Protein AF-A0A5S9M7N2-F1 (afdb_monomer_lite)

InterPro domains:
  IPR008585 Poly-gamma-glutamate hydrolase [PF05908] (47-176)
  IPR038128 Poly-gamma-glutamate hydrolase, zinc-binding motif superfamily [G3DSA:3.40.630.100] (41-184)

pLDDT: mean 74.14, std 24.42, range [27.23, 98.62]

Organism: Bacillus safensis (NCBI:txid561879)

Foldseek 3Di:
DDPVQLVLLVVLVVVLVVVVVVVVVVVVVDDDDDDDDDDDDDDAALDQEVVRVVVPDDPFKDKDKAADPPALEEEEEAQAAPLAPPQVSNQVSCRVPHIYIYIYGDDPDDSVNSDHPPVRYPDPVVVVVVVVHQKYWYWGHDDDPDQEAEEDEDPVPPPSVVVVVSCVVVPGHYDHDDDDDHYRYMYGDPDD

Secondary structure (DSSP, 8-state):
--THHHHHHHHHHHHHHHHHHHHHHHHTTS------------SS-SSSSHHHHHHH-SSSEEEEEE--TT--EEEEEEEEETTSTTHHHHHHTTTTTSEEEEEEE--SS-GGGG---TTT---HHHHHHHHH-SEEEE------SS--EEE--S-IIIIIHHHHHHHHHTT--EEE-SSSSS-BEEEE----

Sequence (192 aa):
MDSSFLFCVLFLMVKCSHSVQKKKRKKAASSRGRKVSKRAKKQGDQYENFKQLMRYERDGYEIEFHEKGGSDLLVFSPHGGDIEPGTSEIVEAFQESYSTYLFEGTKQDNNRDLHITSTNFDEPILVQMIKTYPFSISIHGYKSDKRHTLVGGTNEKNAKRAVVRELKDRGFSRRNGTKRRTAFWYRSQKYK

Structure (mmCIF, N/CA/C/O backbone):
data_AF-A0A5S9M7N2-F1
#
_entry.id   AF-A0A5S9M7N2-F1
#
loop_
_atom_site.group_PDB
_atom_site.id
_atom_site.type_symbol
_atom_site.label_atom_id
_atom_site.label_alt_id
_atom_site.label_comp_id
_atom_site.label_asym_id
_atom_site.label_entity_id
_atom_site.label_seq_id
_atom_site.pdbx_PDB_ins_code
_atom_site.Cartn_x
_atom_site.Cartn_y
_atom_site.Cartn_z
_atom_site.occupancy
_atom_site.B_iso_or_equiv
_atom_site.auth_seq_id
_atom_site.auth_comp_id
_atom_site.auth_asym_id
_atom_site.auth_atom_id
_atom_site.pdbx_PDB_model_num
ATOM 1 N N . MET A 1 1 ? 21.823 -2.543 -11.826 1.00 40.31 1 MET A N 1
ATOM 2 C CA . MET A 1 1 ? 20.412 -2.849 -11.487 1.00 40.31 1 MET A CA 1
ATOM 3 C C . MET A 1 1 ? 20.242 -4.301 -11.841 1.00 40.31 1 MET A C 1
ATOM 5 O O . MET A 1 1 ? 20.138 -4.627 -13.018 1.00 40.31 1 MET A O 1
ATOM 9 N N . ASP A 1 2 ? 20.403 -5.148 -10.836 1.00 34.25 2 ASP A N 1
ATOM 10 C CA . ASP A 1 2 ? 20.912 -6.495 -11.050 1.00 34.25 2 ASP A CA 1
ATOM 11 C C . ASP A 1 2 ? 19.789 -7.461 -11.415 1.00 34.25 2 ASP A C 1
ATOM 13 O O . ASP A 1 2 ? 18.701 -7.434 -10.837 1.00 34.25 2 ASP A O 1
ATOM 17 N N . SER A 1 3 ? 20.072 -8.318 -12.396 1.00 35.81 3 SER A N 1
ATOM 18 C CA . SER A 1 3 ? 19.168 -9.301 -13.009 1.00 35.81 3 SER A CA 1
ATOM 19 C C . SER A 1 3 ? 18.504 -10.261 -12.006 1.00 35.81 3 SER A C 1
ATOM 21 O O . SER A 1 3 ? 17.503 -10.899 -12.327 1.00 35.81 3 SER A O 1
ATOM 23 N N . SER A 1 4 ? 19.016 -10.316 -10.775 1.00 36.34 4 SER A N 1
ATOM 24 C CA . SER A 1 4 ? 18.481 -11.063 -9.632 1.00 36.34 4 SER A CA 1
ATOM 25 C C . SER A 1 4 ? 17.161 -10.489 -9.094 1.00 36.34 4 SER A C 1
ATOM 27 O O . SER A 1 4 ? 16.299 -11.247 -8.654 1.00 36.34 4 SER A O 1
ATOM 29 N N . PHE A 1 5 ? 16.942 -9.171 -9.201 1.00 39.91 5 PHE A N 1
ATOM 30 C CA . PHE A 1 5 ? 15.708 -8.511 -8.745 1.00 39.91 5 PHE A CA 1
ATOM 31 C C . PHE A 1 5 ? 14.471 -8.933 -9.562 1.00 39.91 5 PHE A C 1
ATOM 33 O O . PHE A 1 5 ? 13.341 -8.996 -9.081 1.00 39.91 5 PHE A O 1
ATOM 40 N N . LEU A 1 6 ? 14.717 -9.278 -10.821 1.00 37.94 6 LEU A N 1
ATOM 41 C CA . LEU A 1 6 ? 13.735 -9.639 -11.836 1.00 37.94 6 LEU A CA 1
ATOM 42 C C . LEU A 1 6 ? 13.249 -11.088 -11.727 1.00 37.94 6 LEU A C 1
ATOM 44 O O . LEU A 1 6 ? 12.111 -11.401 -12.085 1.00 37.94 6 LEU A O 1
ATOM 48 N N . PHE A 1 7 ? 14.117 -11.970 -11.233 1.00 36.12 7 PHE A N 1
ATOM 49 C CA . PHE A 1 7 ? 13.828 -13.393 -11.093 1.00 36.12 7 PHE A CA 1
ATOM 50 C C . PHE A 1 7 ? 12.877 -13.672 -9.919 1.00 36.12 7 PHE A C 1
ATOM 52 O O . PHE A 1 7 ? 11.992 -14.521 -10.041 1.00 36.12 7 PHE A O 1
ATOM 59 N N . CYS A 1 8 ? 12.982 -12.898 -8.830 1.00 35.72 8 CYS A N 1
ATOM 60 C CA . CYS A 1 8 ? 12.097 -13.024 -7.668 1.00 35.72 8 CYS A CA 1
ATOM 61 C C . CYS A 1 8 ? 10.636 -12.693 -8.011 1.00 35.72 8 CYS A C 1
ATOM 63 O O . CYS A 1 8 ? 9.747 -13.514 -7.790 1.00 35.72 8 CYS A O 1
ATOM 65 N N . VAL A 1 9 ? 10.377 -11.551 -8.661 1.00 41.06 9 VAL A N 1
ATOM 66 C CA . VAL A 1 9 ? 9.006 -11.115 -9.006 1.00 41.06 9 VAL A CA 1
ATOM 67 C C . VAL A 1 9 ? 8.289 -12.123 -9.921 1.00 41.06 9 VAL A C 1
ATOM 69 O O . VAL A 1 9 ? 7.082 -12.339 -9.790 1.00 41.06 9 VAL A O 1
ATOM 72 N N . LEU A 1 10 ? 9.019 -12.785 -10.825 1.00 36.69 10 LEU A N 1
ATOM 73 C CA . LEU A 1 10 ? 8.454 -13.747 -11.776 1.00 36.69 10 LEU A CA 1
ATOM 74 C C . LEU A 1 10 ? 8.096 -15.100 -11.141 1.00 36.69 10 LEU A C 1
ATOM 76 O O . LEU A 1 10 ? 7.046 -15.665 -11.455 1.00 36.69 10 LEU A O 1
ATOM 80 N N . PHE A 1 11 ? 8.930 -15.619 -10.238 1.00 36.03 11 PHE A N 1
ATOM 81 C CA . PHE A 1 11 ? 8.675 -16.911 -9.588 1.00 36.03 11 PHE A CA 1
ATOM 82 C C . PHE A 1 11 ? 7.503 -16.846 -8.589 1.00 36.03 11 PHE A C 1
ATOM 84 O O . PHE A 1 11 ? 6.788 -17.834 -8.387 1.00 36.03 11 PHE A O 1
ATOM 91 N N . LEU A 1 12 ? 7.262 -15.672 -8.000 1.00 38.09 12 LEU A N 1
ATOM 92 C CA . LEU A 1 12 ? 6.235 -15.451 -6.977 1.00 38.09 12 LEU A CA 1
ATOM 93 C C . LEU A 1 12 ? 4.805 -15.353 -7.543 1.00 38.09 12 LEU A C 1
ATOM 95 O O . LEU A 1 12 ? 3.875 -15.887 -6.932 1.00 38.09 12 LEU A O 1
ATOM 99 N N . MET A 1 13 ? 4.613 -14.835 -8.764 1.00 40.19 13 MET A N 1
ATOM 100 C CA . MET A 1 13 ? 3.292 -14.833 -9.427 1.00 40.19 13 MET A CA 1
ATOM 101 C C . MET A 1 13 ? 2.765 -16.252 -9.721 1.00 40.19 13 MET A C 1
ATOM 103 O O . MET A 1 13 ? 1.559 -16.505 -9.652 1.00 40.19 13 MET A O 1
ATOM 107 N N . VAL A 1 14 ? 3.659 -17.206 -10.010 1.00 38.84 14 VAL A N 1
ATOM 108 C CA . VAL A 1 14 ? 3.299 -18.606 -10.314 1.00 38.84 14 VAL A CA 1
ATOM 109 C C . VAL A 1 14 ? 2.938 -19.389 -9.042 1.00 38.84 14 VAL A C 1
ATOM 111 O O . VAL A 1 14 ? 2.002 -20.199 -9.049 1.00 38.84 14 VAL A O 1
ATOM 114 N N . LYS A 1 15 ? 3.621 -19.116 -7.921 1.00 35.88 15 LYS A N 1
ATOM 115 C CA . LYS A 1 15 ? 3.325 -19.731 -6.612 1.00 35.88 15 LYS A CA 1
ATOM 116 C C . LYS A 1 15 ? 2.046 -19.174 -5.973 1.00 35.88 15 LYS A C 1
ATOM 118 O O . LYS A 1 15 ? 1.280 -19.952 -5.398 1.00 35.88 15 LYS A O 1
ATOM 123 N N . CYS A 1 16 ? 1.746 -17.885 -6.162 1.00 35.09 16 CYS A N 1
ATOM 124 C CA . CYS A 1 16 ? 0.507 -17.258 -5.683 1.00 35.09 16 CYS A CA 1
ATOM 125 C C . CYS A 1 16 ? -0.752 -17.958 -6.247 1.00 35.09 16 CYS A C 1
ATOM 127 O O . CYS A 1 16 ? -1.689 -18.268 -5.509 1.00 35.09 16 CYS A O 1
ATOM 129 N N . SER A 1 17 ? -0.721 -18.380 -7.519 1.00 37.03 17 SER A N 1
ATOM 130 C CA . SER A 1 17 ? -1.816 -19.138 -8.154 1.00 37.03 17 SER A CA 1
ATOM 131 C C . SER A 1 17 ? -2.119 -20.490 -7.471 1.00 37.03 17 SER A C 1
ATOM 133 O O . SER A 1 17 ? -3.278 -20.900 -7.378 1.00 37.03 17 SER A O 1
ATOM 135 N N . HIS A 1 18 ? -1.104 -21.170 -6.922 1.00 39.03 18 HIS A N 1
ATOM 136 C CA . HIS A 1 18 ? -1.257 -22.476 -6.263 1.00 39.03 18 HIS A CA 1
ATOM 137 C C . HIS A 1 18 ? -1.687 -22.362 -4.788 1.00 39.03 18 HIS A C 1
ATOM 139 O O . HIS A 1 18 ? -2.482 -23.177 -4.308 1.00 39.03 18 HIS A O 1
ATOM 145 N N . SER A 1 19 ? -1.214 -21.334 -4.073 1.00 39.50 19 SER A N 1
ATOM 146 C CA . SER A 1 19 ? -1.609 -21.049 -2.680 1.00 39.50 19 SER A CA 1
ATOM 147 C C . SER A 1 19 ? -3.097 -20.682 -2.574 1.00 39.50 19 SER A C 1
ATOM 149 O O . SER A 1 19 ? -3.836 -21.239 -1.752 1.00 39.50 19 SER A O 1
ATOM 151 N N . VAL A 1 20 ? -3.580 -19.847 -3.503 1.00 48.22 20 VAL A N 1
ATOM 152 C CA . VAL A 1 20 ? -4.986 -19.415 -3.585 1.00 48.22 20 VAL A CA 1
ATOM 153 C C . VAL A 1 20 ? -5.942 -20.600 -3.802 1.00 48.22 20 VAL A C 1
ATOM 155 O O . VAL A 1 20 ? -7.045 -20.623 -3.245 1.00 48.22 20 VAL A O 1
ATOM 158 N N . GLN A 1 21 ? -5.529 -21.637 -4.543 1.00 42.34 21 GLN A N 1
ATOM 159 C CA . GLN A 1 21 ? -6.349 -22.842 -4.729 1.00 42.34 21 GLN A CA 1
ATOM 160 C C . GLN A 1 21 ? -6.396 -23.750 -3.489 1.00 42.34 21 GLN A C 1
ATOM 162 O O . GLN A 1 21 ? -7.450 -24.325 -3.194 1.00 42.34 21 GLN A O 1
ATOM 167 N N . LYS A 1 22 ? -5.308 -23.848 -2.711 1.00 39.03 22 LYS A N 1
ATOM 168 C CA . LYS A 1 22 ? -5.290 -24.625 -1.456 1.00 39.03 22 LYS A CA 1
ATOM 169 C C . LYS A 1 22 ? -6.136 -23.973 -0.352 1.00 39.03 22 LYS A C 1
ATOM 171 O O . LYS A 1 22 ? -6.858 -24.693 0.340 1.00 39.03 22 LYS A O 1
ATOM 176 N N . LYS A 1 23 ? -6.135 -22.635 -0.229 1.00 44.03 23 LYS A N 1
ATOM 177 C CA . LYS A 1 23 ? -6.994 -21.903 0.734 1.00 44.03 23 LYS A CA 1
ATOM 178 C C . LYS A 1 23 ? -8.495 -22.054 0.407 1.00 44.03 23 LYS A C 1
ATOM 180 O O . LYS A 1 23 ? -9.297 -22.274 1.317 1.00 44.03 23 LYS A O 1
ATOM 185 N N . LYS A 1 24 ? -8.885 -22.070 -0.880 1.00 44.66 24 LYS A N 1
ATOM 186 C CA . LYS A 1 24 ? -10.282 -22.327 -1.311 1.00 44.66 24 LYS A CA 1
ATOM 187 C C . LYS A 1 24 ? -10.816 -23.701 -0.885 1.00 44.66 24 LYS A C 1
ATOM 189 O O . LYS A 1 24 ? -11.978 -23.800 -0.499 1.00 44.66 24 LYS A O 1
ATOM 194 N N . ARG A 1 25 ? -9.982 -24.748 -0.915 1.00 40.53 25 ARG A N 1
ATOM 195 C CA . ARG A 1 25 ? -10.383 -26.116 -0.530 1.00 40.53 25 ARG A CA 1
ATOM 196 C C . ARG A 1 25 ? -10.638 -26.274 0.973 1.00 40.53 25 ARG A C 1
ATOM 198 O O . ARG A 1 25 ? -11.528 -27.028 1.344 1.00 40.53 25 ARG A O 1
ATOM 205 N N . LYS A 1 26 ? -9.929 -25.528 1.828 1.00 40.09 26 LYS A N 1
ATOM 206 C CA . LYS A 1 26 ? -10.152 -25.552 3.287 1.00 40.09 26 LYS A CA 1
ATOM 207 C C . LYS A 1 26 ? -11.409 -24.780 3.716 1.00 40.09 26 LYS A C 1
ATOM 209 O O . LYS A 1 26 ? -12.099 -25.214 4.631 1.00 40.09 26 LYS A O 1
ATOM 214 N N . LYS A 1 27 ? -11.762 -23.689 3.020 1.00 43.66 27 LYS A N 1
ATOM 215 C CA . LYS A 1 27 ? -12.963 -22.879 3.322 1.00 43.66 27 LYS A CA 1
ATOM 216 C C . LYS A 1 27 ? -14.279 -23.592 2.955 1.00 43.66 27 LYS A C 1
ATOM 218 O O . LYS A 1 27 ? -15.297 -23.346 3.589 1.00 43.66 27 LYS A O 1
ATOM 223 N N . ALA A 1 28 ? -14.250 -24.514 1.986 1.00 41.91 28 ALA A N 1
ATOM 224 C CA . ALA A 1 28 ? -15.418 -25.305 1.575 1.00 41.91 28 ALA A CA 1
ATOM 225 C C . ALA A 1 28 ? -15.837 -26.394 2.588 1.00 41.91 28 ALA A C 1
ATOM 227 O O . ALA A 1 28 ? -16.955 -26.893 2.509 1.00 41.91 28 ALA A O 1
ATOM 228 N N . ALA A 1 29 ? -14.974 -26.750 3.546 1.00 43.44 29 ALA A N 1
ATOM 229 C CA . ALA A 1 29 ? -15.244 -27.809 4.521 1.00 43.44 29 ALA A CA 1
ATOM 230 C C . ALA A 1 29 ? -15.907 -27.319 5.829 1.00 43.44 29 ALA A C 1
ATOM 232 O O . ALA A 1 29 ? -16.244 -28.144 6.670 1.00 43.44 29 ALA A O 1
ATOM 233 N N . SER A 1 30 ? -16.104 -26.004 6.022 1.00 46.75 30 SER A N 1
ATOM 234 C CA . SER A 1 30 ? -16.453 -25.429 7.338 1.00 46.75 30 SER A CA 1
ATOM 235 C C . SER A 1 30 ? -17.621 -24.428 7.320 1.00 46.75 30 SER A C 1
ATOM 237 O O . SER A 1 30 ? -17.588 -23.397 7.987 1.00 46.75 30 SER A O 1
ATOM 239 N N . SER A 1 31 ? -18.690 -24.679 6.560 1.00 42.66 31 SER A N 1
ATOM 240 C CA . SER A 1 31 ? -19.870 -23.801 6.639 1.00 42.66 31 SER A CA 1
ATOM 241 C C . SER A 1 31 ? -21.196 -24.556 6.641 1.00 42.66 31 SER A C 1
ATOM 243 O O . SER A 1 31 ? -21.774 -24.826 5.588 1.00 42.66 31 SER A O 1
ATOM 245 N N . ARG A 1 32 ? -21.729 -24.809 7.844 1.00 45.12 32 ARG A N 1
ATOM 246 C CA . ARG A 1 32 ? -23.176 -24.889 8.089 1.00 45.12 32 ARG A CA 1
ATOM 247 C C . ARG A 1 32 ? -23.634 -23.603 8.784 1.00 45.12 32 ARG A C 1
ATOM 249 O O . ARG A 1 32 ? -23.269 -23.348 9.920 1.00 45.12 32 ARG A O 1
ATOM 256 N N . GLY A 1 33 ? -24.444 -22.833 8.057 1.00 39.16 33 GLY A N 1
ATOM 257 C CA . GLY A 1 33 ? -25.570 -22.032 8.550 1.00 39.16 3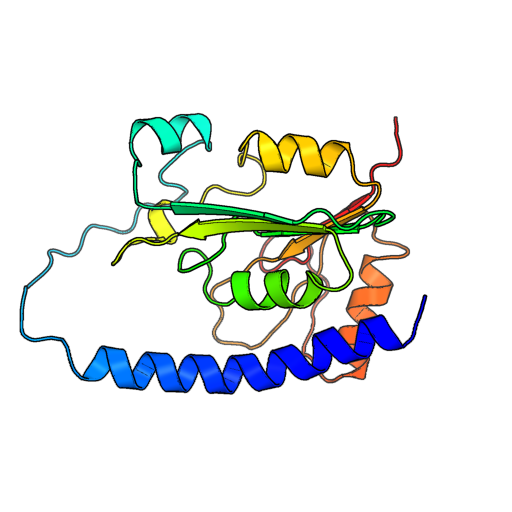3 GLY A CA 1
ATOM 258 C C . GLY A 1 33 ? -25.336 -20.878 9.534 1.00 39.16 33 GLY A C 1
ATOM 259 O O . GLY A 1 33 ? -25.400 -21.071 10.741 1.00 39.16 33 GLY A O 1
ATOM 260 N N . ARG A 1 34 ? -25.351 -19.641 9.019 1.00 35.84 34 ARG A N 1
ATOM 261 C CA . ARG A 1 34 ? -26.120 -18.533 9.625 1.00 35.84 34 ARG A CA 1
ATOM 262 C C . ARG A 1 34 ? -26.496 -17.517 8.541 1.00 35.84 34 ARG A C 1
ATOM 264 O O . ARG A 1 34 ? -25.643 -17.085 7.772 1.00 35.84 34 ARG A O 1
ATOM 271 N N . LYS A 1 35 ? -27.786 -17.181 8.431 1.00 43.00 35 LYS A N 1
ATOM 272 C CA . LYS A 1 35 ? -28.287 -16.153 7.503 1.00 43.00 35 LYS A CA 1
ATOM 273 C C . LYS A 1 35 ? -27.798 -14.784 7.988 1.00 43.00 35 LYS A C 1
ATOM 275 O O . LYS A 1 35 ? -28.268 -14.309 9.015 1.00 43.00 35 LYS A O 1
ATOM 280 N N . VAL A 1 36 ? -26.872 -14.171 7.254 1.00 43.53 36 VAL A N 1
ATOM 281 C CA . VAL A 1 36 ? -26.419 -12.792 7.493 1.00 43.53 36 VAL A CA 1
ATOM 282 C C . VAL A 1 36 ? -27.266 -11.845 6.643 1.00 43.53 36 VAL A C 1
ATOM 284 O O . VAL A 1 36 ? -27.429 -12.047 5.436 1.00 43.53 36 VAL A O 1
ATOM 287 N N . SER A 1 37 ? -27.847 -10.836 7.288 1.00 40.91 37 SER A N 1
ATOM 288 C CA . SER A 1 37 ? -28.608 -9.767 6.647 1.00 40.91 37 SER A CA 1
ATOM 289 C C . SER A 1 37 ? -27.698 -8.956 5.717 1.00 40.91 37 SER A C 1
ATOM 291 O O . SER A 1 37 ? -26.610 -8.519 6.089 1.00 40.91 37 SER A O 1
ATOM 293 N N . LYS A 1 38 ? -28.128 -8.769 4.464 1.00 40.47 38 LYS A N 1
ATOM 294 C CA . LYS 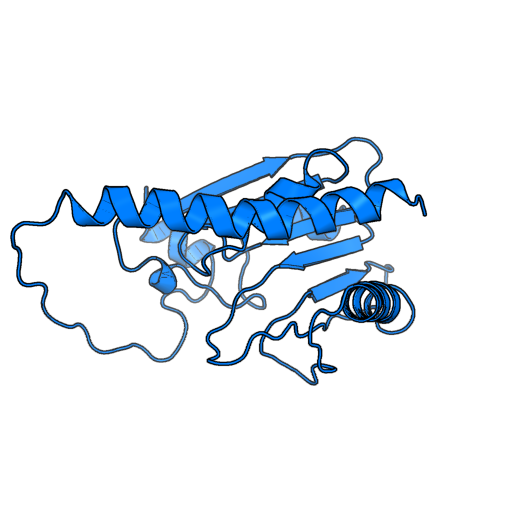A 1 38 ? -27.386 -7.993 3.462 1.00 40.47 38 LYS A CA 1
ATOM 295 C C . LYS A 1 38 ? -27.426 -6.507 3.831 1.00 40.47 38 LYS A C 1
ATOM 297 O O . LYS A 1 38 ? -28.433 -5.844 3.597 1.00 40.47 38 LYS A O 1
ATOM 302 N N . ARG A 1 39 ? -26.332 -5.980 4.385 1.00 49.09 39 ARG A N 1
ATOM 303 C CA . ARG A 1 39 ? -26.134 -4.535 4.582 1.00 49.09 39 ARG A CA 1
ATOM 304 C C . ARG A 1 39 ? -25.920 -3.865 3.216 1.00 49.09 39 ARG A C 1
ATOM 306 O O . ARG A 1 39 ? -25.194 -4.390 2.371 1.00 49.09 39 ARG A O 1
ATOM 313 N N . ALA A 1 40 ? -26.595 -2.742 2.975 1.00 51.00 40 ALA A N 1
ATOM 314 C CA . ALA A 1 40 ? -26.483 -1.993 1.726 1.00 51.00 40 ALA A CA 1
ATOM 315 C C . ALA A 1 40 ? -25.046 -1.482 1.516 1.00 51.00 40 ALA A C 1
ATOM 317 O O . ALA A 1 40 ? -24.374 -1.056 2.453 1.00 51.00 40 ALA A O 1
ATOM 318 N N . LYS A 1 41 ? -24.571 -1.547 0.270 1.00 46.09 41 LYS A N 1
ATOM 319 C CA . LYS A 1 41 ? -23.195 -1.231 -0.122 1.00 46.09 41 LYS A CA 1
ATOM 320 C C . LYS A 1 41 ? -22.946 0.282 0.004 1.00 46.09 41 LYS A C 1
ATOM 322 O O . LYS A 1 41 ? -23.447 1.042 -0.821 1.00 46.09 41 LYS A O 1
ATOM 327 N N . LYS A 1 42 ? -22.193 0.717 1.020 1.00 51.56 42 LYS A N 1
ATOM 328 C CA . LYS A 1 42 ? -21.801 2.127 1.198 1.00 51.56 42 LYS A CA 1
ATOM 329 C C . LYS A 1 42 ? -20.896 2.559 0.035 1.00 51.56 42 LYS A C 1
ATOM 331 O O . LYS A 1 42 ? -20.043 1.794 -0.418 1.00 51.56 42 LYS A O 1
ATOM 336 N N . GLN A 1 43 ? -21.129 3.755 -0.498 1.00 62.88 43 GLN A N 1
ATOM 337 C CA . GLN A 1 43 ? -20.352 4.318 -1.599 1.00 62.88 43 GLN A CA 1
ATOM 338 C C . GLN A 1 43 ? -19.231 5.177 -1.001 1.00 62.88 43 GLN A C 1
ATOM 340 O O . GLN A 1 43 ? -19.504 6.239 -0.454 1.00 62.88 43 GLN A O 1
ATOM 345 N N . GLY A 1 44 ? -17.991 4.688 -1.066 1.00 81.62 44 GLY A N 1
ATOM 346 C CA . GLY A 1 44 ? -16.822 5.324 -0.445 1.00 81.62 44 GLY A CA 1
ATOM 347 C C . GLY A 1 44 ? -16.293 4.556 0.768 1.00 81.62 44 GLY A C 1
ATOM 348 O O . GLY A 1 44 ? -16.861 3.535 1.156 1.00 81.62 44 GLY A O 1
ATOM 349 N N . ASP A 1 45 ? -15.190 5.050 1.324 1.00 94.81 45 ASP A N 1
ATOM 350 C CA . ASP A 1 45 ? -14.509 4.438 2.466 1.00 94.81 45 ASP A CA 1
ATOM 351 C C . ASP A 1 45 ? -15.368 4.531 3.736 1.00 94.81 45 ASP A C 1
ATOM 353 O O . ASP A 1 45 ? -16.151 5.471 3.926 1.00 94.81 45 ASP A O 1
ATOM 357 N N . GLN A 1 46 ? -15.264 3.532 4.615 1.00 96.44 46 GLN A N 1
ATOM 358 C CA . GLN A 1 46 ? -15.983 3.558 5.892 1.00 96.44 46 GLN A CA 1
ATOM 359 C C . GLN A 1 46 ? -15.375 4.577 6.855 1.00 96.44 46 GLN A C 1
ATOM 361 O O . GLN A 1 46 ? -16.125 5.232 7.583 1.00 96.44 46 GLN A O 1
ATOM 366 N N . TYR A 1 47 ? -14.050 4.702 6.812 1.00 96.94 47 TYR A N 1
ATOM 367 C CA . TYR A 1 47 ? -13.246 5.593 7.631 1.00 96.94 47 TYR A CA 1
ATOM 368 C C . TYR A 1 47 ? -12.590 6.655 6.751 1.00 96.94 47 TYR A C 1
ATOM 370 O O . TYR A 1 47 ? -12.119 6.372 5.652 1.00 96.94 47 TYR A O 1
ATOM 378 N N . GLU A 1 48 ? -12.557 7.887 7.240 1.00 96.69 48 GLU A N 1
ATOM 379 C CA . GLU A 1 48 ? -11.944 9.027 6.567 1.00 96.69 48 GLU A CA 1
ATOM 380 C C . GLU A 1 48 ? -10.422 8.909 6.524 1.00 96.69 48 GLU A C 1
ATOM 382 O O . GLU A 1 48 ? -9.818 9.382 5.566 1.00 96.69 48 GLU A O 1
ATOM 387 N N . ASN A 1 49 ? -9.823 8.304 7.555 1.00 97.50 49 ASN A N 1
ATOM 388 C CA . ASN A 1 49 ? -8.384 8.148 7.760 1.00 97.50 49 ASN A CA 1
ATOM 389 C C . ASN A 1 49 ? -8.092 7.029 8.789 1.00 97.50 49 ASN A C 1
ATOM 391 O O . ASN A 1 49 ? -9.010 6.503 9.432 1.00 97.50 49 ASN A O 1
ATOM 395 N N . PHE A 1 50 ? -6.821 6.655 8.952 1.00 97.69 50 PHE A N 1
ATOM 396 C CA . PHE A 1 50 ? -6.383 5.598 9.871 1.00 97.69 50 PHE A CA 1
ATOM 397 C C . PHE A 1 50 ? -6.633 5.988 11.333 1.00 97.69 50 PHE A C 1
ATOM 399 O O . PHE A 1 50 ? -7.101 5.170 12.128 1.00 97.69 50 PHE A O 1
ATOM 406 N N . LYS A 1 51 ? -6.435 7.265 11.683 1.00 97.19 51 LYS A N 1
ATOM 407 C CA . LYS A 1 51 ? -6.740 7.783 13.029 1.00 97.19 51 LYS A CA 1
ATOM 408 C C . LYS A 1 51 ? -8.207 7.584 13.428 1.00 97.19 51 LYS A C 1
ATOM 410 O O . LYS A 1 51 ? -8.502 7.394 14.609 1.00 97.19 51 LYS A O 1
ATOM 415 N N . GLN A 1 52 ? -9.141 7.653 12.482 1.00 97.75 52 GLN A N 1
ATOM 416 C CA . GLN A 1 52 ? -10.542 7.332 12.737 1.00 97.75 52 GLN A CA 1
ATOM 417 C C . GLN A 1 52 ? -10.746 5.820 12.836 1.00 97.75 52 GLN A C 1
ATOM 419 O O . GLN A 1 52 ? -11.413 5.379 13.769 1.00 97.75 52 GLN A O 1
ATOM 424 N N . LEU A 1 53 ? -10.157 5.040 11.924 1.00 97.81 53 LEU A N 1
ATOM 425 C CA . LEU A 1 53 ? -10.254 3.576 11.905 1.00 97.81 53 LEU A CA 1
ATOM 426 C C . LEU A 1 53 ? -9.869 2.964 13.259 1.00 97.81 53 LEU A C 1
ATOM 428 O O . LEU A 1 53 ? -10.652 2.202 13.825 1.00 97.81 53 LEU A O 1
ATOM 432 N N . MET A 1 54 ? -8.738 3.372 13.843 1.00 95.81 54 MET A N 1
ATOM 433 C CA . MET A 1 54 ? -8.247 2.826 15.121 1.00 95.81 54 MET A CA 1
ATOM 434 C C . MET A 1 54 ? -9.161 3.099 16.331 1.00 95.81 54 MET A C 1
ATOM 436 O O . MET A 1 54 ? -8.995 2.491 17.384 1.00 95.81 54 MET A O 1
ATOM 440 N N . ARG A 1 55 ? -10.128 4.025 16.222 1.00 96.38 55 ARG A N 1
ATOM 441 C CA . ARG A 1 55 ? -11.118 4.272 17.288 1.00 96.38 55 ARG A CA 1
ATOM 442 C C . ARG A 1 55 ? -12.203 3.200 17.330 1.00 96.38 55 ARG A C 1
ATOM 444 O O . ARG A 1 55 ? -12.825 3.018 18.374 1.00 96.38 55 ARG A O 1
ATOM 451 N N . TYR A 1 56 ? -12.452 2.540 16.199 1.00 95.31 56 TYR A N 1
ATOM 452 C CA . TYR A 1 56 ? -13.548 1.587 16.019 1.00 95.31 56 TYR A CA 1
ATOM 453 C C . TYR A 1 56 ? -13.062 0.150 15.825 1.00 95.31 56 TYR A C 1
ATOM 455 O O . TYR A 1 56 ? -13.773 -0.782 16.191 1.00 95.31 56 TYR A O 1
ATOM 463 N N . GLU A 1 57 ? -11.863 -0.035 15.278 1.00 94.75 57 GLU A N 1
ATOM 464 C CA . GLU A 1 57 ? -11.271 -1.340 14.992 1.00 94.75 57 GLU A CA 1
ATOM 465 C C . GLU A 1 57 ? -10.150 -1.636 15.994 1.00 94.75 57 GLU A C 1
ATOM 467 O O . GLU A 1 57 ? -9.220 -0.840 16.124 1.00 94.75 57 GLU A O 1
ATOM 472 N N . ARG A 1 58 ? -10.238 -2.777 16.692 1.00 86.94 58 ARG A N 1
ATOM 473 C CA . ARG A 1 58 ? -9.213 -3.232 17.651 1.00 86.94 58 ARG A CA 1
ATOM 474 C C . ARG A 1 58 ? -8.391 -4.401 17.112 1.00 86.94 58 ARG A C 1
ATOM 476 O O . ARG A 1 58 ? -7.181 -4.278 17.024 1.00 86.94 58 ARG A O 1
ATOM 483 N N . ASP A 1 59 ? -9.068 -5.459 16.662 1.00 88.81 59 ASP A N 1
ATOM 484 C CA . ASP A 1 59 ? -8.430 -6.741 16.306 1.00 88.81 59 ASP A CA 1
ATOM 485 C C . ASP A 1 59 ? -8.741 -7.166 14.855 1.00 88.81 59 ASP A C 1
ATOM 487 O O . ASP A 1 59 ? -8.784 -8.346 14.520 1.00 88.81 59 ASP A O 1
ATOM 491 N N . GLY A 1 60 ? -9.072 -6.195 13.996 1.00 94.75 60 GLY A N 1
ATOM 492 C CA . GLY A 1 60 ? -9.505 -6.437 12.615 1.00 94.75 60 GLY A CA 1
ATOM 493 C C . GLY A 1 60 ? -8.421 -6.232 11.560 1.00 94.75 60 GLY A C 1
ATOM 494 O O . GLY A 1 60 ? -8.701 -6.411 10.374 1.00 94.75 60 GLY A O 1
ATOM 495 N N . TYR A 1 61 ? -7.232 -5.798 11.967 1.00 97.75 61 TYR A N 1
ATOM 496 C CA . TYR A 1 61 ? -6.122 -5.544 11.066 1.00 97.75 61 TYR A CA 1
ATOM 497 C C . TYR A 1 61 ? -4.784 -5.840 11.733 1.00 97.75 61 TYR A C 1
ATOM 499 O O . TYR A 1 61 ? -4.673 -5.804 12.957 1.00 97.75 61 TYR A O 1
ATOM 507 N N . GLU A 1 62 ? -3.771 -6.072 10.910 1.00 97.88 62 GLU A N 1
ATOM 508 C CA . GLU A 1 62 ? -2.379 -6.229 11.321 1.00 97.88 62 GLU A CA 1
ATOM 509 C C . GLU A 1 62 ? -1.506 -5.239 10.547 1.00 97.88 62 GLU A C 1
ATOM 511 O O . GLU A 1 62 ? -1.833 -4.835 9.428 1.00 97.88 62 GLU A O 1
ATOM 516 N N . ILE A 1 63 ? -0.423 -4.789 11.177 1.00 98.12 63 ILE A N 1
ATOM 517 C CA . ILE A 1 63 ? 0.585 -3.942 10.542 1.00 98.12 63 ILE A CA 1
ATOM 518 C C . ILE A 1 63 ? 1.911 -4.673 10.641 1.00 98.12 63 ILE A C 1
ATOM 520 O O . ILE A 1 63 ? 2.400 -4.927 11.741 1.00 98.12 63 ILE A O 1
ATOM 524 N N . GLU A 1 64 ? 2.504 -4.951 9.490 1.00 97.81 64 GLU A N 1
ATOM 525 C CA . GLU A 1 64 ? 3.820 -5.559 9.385 1.00 97.81 64 GLU A CA 1
ATOM 526 C C . GLU A 1 64 ? 4.743 -4.651 8.586 1.00 97.81 64 GLU A C 1
ATOM 528 O O . GLU A 1 64 ? 4.359 -4.048 7.585 1.00 97.81 64 GLU A O 1
ATOM 533 N N . PHE A 1 65 ? 5.994 -4.547 9.012 1.00 97.25 65 PHE A N 1
ATOM 534 C CA . PHE A 1 65 ? 7.017 -3.868 8.238 1.00 97.25 65 PHE A CA 1
ATOM 535 C C . PHE A 1 65 ? 8.363 -4.542 8.454 1.00 97.25 65 PHE A C 1
ATOM 537 O O . PHE A 1 65 ? 8.643 -5.111 9.509 1.00 97.25 65 PHE A O 1
ATOM 544 N N . HIS A 1 66 ? 9.205 -4.470 7.434 1.00 96.75 66 HIS A N 1
ATOM 545 C CA . HIS A 1 66 ? 10.543 -5.033 7.450 1.00 96.75 66 HIS A CA 1
ATOM 546 C C . HIS A 1 66 ? 11.507 -4.009 6.871 1.00 96.75 66 HIS A C 1
ATOM 548 O O . HIS A 1 66 ? 11.300 -3.509 5.767 1.00 96.75 66 HIS A O 1
ATOM 554 N N . GLU A 1 67 ? 12.573 -3.703 7.602 1.00 95.44 67 GLU A N 1
ATOM 555 C CA . GLU A 1 67 ? 13.618 -2.807 7.122 1.00 95.44 67 GLU A CA 1
ATOM 556 C C . GLU A 1 67 ? 14.824 -3.602 6.633 1.00 95.44 67 GLU A C 1
ATOM 558 O O . GLU A 1 67 ? 15.425 -4.389 7.365 1.00 95.44 67 GLU A O 1
ATOM 563 N N . LYS A 1 68 ? 15.208 -3.364 5.379 1.00 93.75 68 LYS A N 1
ATOM 564 C CA . LYS A 1 68 ? 16.418 -3.920 4.786 1.00 93.75 68 LYS A CA 1
ATOM 565 C C . LYS A 1 68 ? 17.506 -2.850 4.770 1.00 93.75 68 LYS A C 1
ATOM 567 O O . LYS A 1 68 ? 17.393 -1.848 4.065 1.00 93.75 68 LYS A O 1
ATOM 572 N N . GLY A 1 69 ? 18.585 -3.087 5.516 1.00 89.94 69 GLY A N 1
ATOM 573 C CA . GLY A 1 69 ? 19.744 -2.192 5.540 1.00 89.94 69 GLY A CA 1
ATOM 574 C C . GLY A 1 69 ? 20.293 -1.917 4.134 1.00 89.94 69 GLY A C 1
ATOM 575 O O . GLY A 1 69 ? 20.471 -2.843 3.343 1.00 89.94 69 GLY A O 1
ATOM 576 N N . GLY A 1 70 ? 20.538 -0.639 3.827 1.00 86.62 70 GLY A N 1
ATOM 577 C CA . GLY A 1 70 ? 21.033 -0.187 2.520 1.00 86.62 70 GLY A CA 1
ATOM 578 C C . GLY A 1 70 ? 19.988 -0.164 1.398 1.00 86.62 70 GLY A C 1
ATOM 579 O O . GLY A 1 70 ? 20.350 0.042 0.242 1.00 86.62 70 GLY A O 1
ATOM 580 N N . SER A 1 71 ? 18.705 -0.390 1.699 1.00 88.50 71 SER A N 1
ATOM 581 C CA . SER A 1 71 ? 17.645 -0.328 0.694 1.00 88.50 71 SER A CA 1
ATOM 582 C C . SER A 1 71 ? 17.188 1.108 0.427 1.00 88.50 71 SER A C 1
ATOM 584 O O . SER A 1 71 ? 16.720 1.796 1.328 1.00 88.50 71 SER A O 1
ATOM 586 N N . ASP A 1 72 ? 17.233 1.530 -0.837 1.00 90.31 72 ASP A N 1
ATOM 587 C CA . ASP A 1 72 ? 16.688 2.824 -1.285 1.00 90.31 72 ASP A CA 1
ATOM 588 C C . ASP A 1 72 ? 15.202 2.754 -1.686 1.00 90.31 72 ASP A C 1
ATOM 590 O O . ASP A 1 72 ? 14.613 3.756 -2.109 1.00 90.31 72 ASP A O 1
ATOM 594 N N . LEU A 1 73 ? 14.595 1.566 -1.621 1.00 90.06 73 LEU A N 1
ATOM 595 C CA . LEU A 1 73 ? 13.244 1.311 -2.108 1.00 90.06 73 LEU A CA 1
ATOM 596 C C . LEU A 1 73 ? 12.371 0.678 -1.021 1.00 90.06 73 LEU A C 1
ATOM 598 O O . LEU A 1 73 ? 12.663 -0.404 -0.522 1.00 90.06 73 LEU A O 1
ATOM 602 N N . LEU A 1 74 ? 11.241 1.331 -0.757 1.00 95.31 74 LEU A N 1
ATOM 603 C CA . LEU A 1 74 ? 10.132 0.796 0.025 1.00 95.31 74 LEU A CA 1
ATOM 604 C C . LEU A 1 74 ? 9.089 0.151 -0.892 1.00 95.31 74 LEU A C 1
ATOM 606 O O . LEU A 1 74 ? 8.549 0.822 -1.771 1.00 95.31 74 LEU A O 1
ATOM 610 N N . VAL A 1 75 ? 8.730 -1.109 -0.671 1.00 95.94 75 VAL A N 1
ATOM 611 C CA . VAL A 1 75 ? 7.586 -1.748 -1.345 1.00 95.94 75 VAL A CA 1
ATOM 612 C C . VAL A 1 75 ? 6.472 -1.966 -0.337 1.00 95.94 75 VAL A C 1
ATOM 614 O O . VAL A 1 75 ? 6.686 -2.601 0.684 1.00 95.94 75 VAL A O 1
ATOM 617 N N . PHE A 1 76 ? 5.278 -1.442 -0.584 1.00 97.38 76 PHE A N 1
ATOM 618 C CA . PHE A 1 76 ? 4.239 -1.456 0.437 1.00 97.38 76 PHE A CA 1
ATOM 619 C C . PHE A 1 76 ? 2.835 -1.659 -0.113 1.00 97.38 76 PHE A C 1
ATOM 621 O O . PHE A 1 76 ? 2.581 -1.430 -1.295 1.00 97.38 76 PHE A O 1
ATOM 628 N N . SER A 1 77 ? 1.901 -2.043 0.754 1.00 97.25 77 SER A N 1
ATOM 629 C CA . SER A 1 77 ? 0.470 -1.930 0.476 1.00 97.25 77 SER A CA 1
ATOM 630 C C . SER A 1 77 ? -0.281 -1.420 1.707 1.00 97.25 77 SER A C 1
ATOM 632 O O . SER A 1 77 ? -0.183 -2.033 2.769 1.00 97.25 77 SER A O 1
ATOM 634 N N . PRO A 1 78 ? -1.074 -0.338 1.582 1.00 97.38 78 PRO A N 1
ATOM 635 C CA . PRO A 1 78 ? -2.009 0.070 2.626 1.00 97.38 78 PRO A CA 1
ATOM 636 C C . PRO A 1 78 ? -3.293 -0.780 2.616 1.00 97.38 78 PRO A C 1
ATOM 638 O O . PRO A 1 78 ? -4.207 -0.498 3.380 1.00 97.38 78 PRO A O 1
ATOM 641 N N . HIS A 1 79 ? -3.412 -1.756 1.704 1.00 97.38 79 HIS A N 1
ATOM 642 C CA . HIS A 1 79 ? -4.618 -2.554 1.457 1.00 97.38 79 HIS A CA 1
ATOM 643 C C . HIS A 1 79 ? -4.287 -4.052 1.354 1.00 97.38 79 HIS A C 1
ATOM 645 O O . HIS A 1 79 ? -4.752 -4.749 0.451 1.00 97.38 79 HIS A O 1
ATOM 651 N N . GLY A 1 80 ? -3.451 -4.536 2.263 1.00 96.94 80 GLY A N 1
ATOM 652 C CA . GLY A 1 80 ? -3.077 -5.938 2.418 1.00 96.94 80 GLY A CA 1
ATOM 653 C C . GLY A 1 80 ? -4.214 -6.844 2.901 1.00 96.94 80 GLY A C 1
ATOM 654 O O . GLY A 1 80 ? -5.327 -6.411 3.230 1.00 96.94 80 GLY A O 1
ATOM 655 N N . GLY A 1 81 ? -3.918 -8.135 2.966 1.00 96.31 81 GLY A N 1
ATOM 656 C CA . GLY A 1 81 ? -4.800 -9.190 3.431 1.00 96.31 81 GLY A CA 1
ATOM 657 C C . GLY A 1 81 ? -6.053 -9.289 2.571 1.00 96.31 81 GLY A C 1
ATOM 658 O O . GLY A 1 81 ? -6.011 -9.272 1.337 1.00 96.31 81 GLY A O 1
ATOM 659 N N . ASP A 1 82 ? -7.205 -9.357 3.231 1.00 95.25 82 ASP A N 1
ATOM 660 C CA . ASP A 1 82 ? -8.497 -9.492 2.559 1.00 95.25 82 ASP A CA 1
ATOM 661 C C . ASP A 1 82 ? -9.134 -8.137 2.162 1.00 95.25 82 ASP A C 1
ATOM 663 O O . ASP A 1 82 ? -10.273 -8.112 1.674 1.00 95.25 82 ASP A O 1
ATOM 667 N N . ILE A 1 83 ? -8.424 -7.007 2.327 1.00 95.81 83 ILE A N 1
ATOM 668 C CA . ILE A 1 83 ? -8.870 -5.680 1.851 1.00 95.81 83 ILE A CA 1
ATOM 669 C C . ILE A 1 83 ? -8.832 -5.661 0.317 1.00 95.81 83 ILE A C 1
ATOM 671 O O . ILE A 1 83 ? -9.873 -5.537 -0.345 1.00 95.81 83 ILE A O 1
ATOM 675 N N . GLU A 1 84 ? -7.642 -5.867 -0.252 1.00 94.56 84 GLU A N 1
ATOM 676 C CA . GLU A 1 84 ? -7.407 -6.088 -1.679 1.00 94.56 84 GLU A CA 1
ATOM 677 C C . GLU A 1 84 ? -6.654 -7.415 -1.879 1.00 94.56 84 GLU A C 1
ATOM 679 O O . GLU A 1 84 ? -5.432 -7.427 -1.961 1.00 94.56 84 GLU A O 1
ATOM 684 N N . PRO A 1 85 ? -7.366 -8.552 -1.999 1.00 90.94 85 PRO A N 1
ATOM 685 C CA . PRO A 1 85 ? -6.739 -9.872 -1.977 1.00 90.94 85 PRO A CA 1
ATOM 686 C C . PRO A 1 85 ? -5.592 -10.048 -2.978 1.00 90.94 85 PRO A C 1
ATOM 688 O O . PRO A 1 85 ? -5.754 -9.775 -4.174 1.00 90.94 85 PRO A O 1
ATOM 691 N N . GLY A 1 86 ? -4.470 -10.583 -2.491 1.00 89.31 86 GLY A N 1
ATOM 692 C CA . GLY A 1 86 ? -3.261 -10.866 -3.265 1.00 89.31 86 GLY A CA 1
ATOM 693 C C . GLY A 1 86 ? -2.168 -9.800 -3.161 1.00 89.31 86 GLY A C 1
ATOM 694 O O . GLY A 1 86 ? -1.079 -10.023 -3.681 1.00 89.31 86 GLY A O 1
ATOM 695 N N . THR A 1 87 ? -2.427 -8.640 -2.549 1.00 93.44 87 THR A N 1
ATOM 696 C CA . THR A 1 87 ? -1.424 -7.572 -2.388 1.00 93.44 87 THR A CA 1
ATOM 697 C C . THR A 1 87 ? -0.337 -7.944 -1.380 1.00 93.44 87 THR A C 1
ATOM 699 O O . THR A 1 87 ? 0.831 -7.685 -1.669 1.00 93.44 87 THR A O 1
ATOM 702 N N . SER A 1 88 ? -0.676 -8.603 -0.267 1.00 96.12 88 SER A N 1
ATOM 703 C CA . SER A 1 88 ? 0.299 -9.039 0.748 1.00 96.12 88 SER A CA 1
ATOM 704 C C . SER A 1 88 ? 1.324 -10.000 0.193 1.00 96.12 88 SER A C 1
ATOM 706 O O . SER A 1 88 ? 2.516 -9.710 0.244 1.00 96.12 88 SER A O 1
ATOM 708 N N . GLU A 1 89 ? 0.876 -11.058 -0.488 1.00 94.50 89 GLU A N 1
ATOM 709 C CA . GLU A 1 89 ? 1.790 -12.035 -1.079 1.00 94.50 89 GLU A CA 1
ATOM 710 C C . GLU A 1 89 ? 2.720 -11.400 -2.127 1.00 94.50 89 GLU A C 1
ATOM 712 O O . GLU A 1 89 ? 3.824 -11.888 -2.368 1.00 94.50 89 GLU A O 1
ATOM 717 N N . ILE A 1 90 ? 2.284 -10.311 -2.774 1.00 92.94 90 ILE A N 1
ATOM 718 C CA . ILE A 1 90 ? 3.131 -9.541 -3.688 1.00 92.94 90 ILE A CA 1
ATOM 719 C C . ILE A 1 90 ? 4.151 -8.712 -2.918 1.00 92.94 90 ILE A C 1
ATOM 721 O O . ILE A 1 90 ? 5.278 -8.640 -3.379 1.00 92.94 90 ILE A O 1
ATOM 725 N N . VAL A 1 91 ? 3.795 -8.062 -1.811 1.00 95.62 91 VAL A N 1
ATOM 726 C CA . VAL A 1 91 ? 4.733 -7.233 -1.034 1.00 95.62 91 VAL A CA 1
ATOM 727 C C . VAL A 1 91 ? 5.759 -8.098 -0.304 1.00 95.62 91 VAL A C 1
ATOM 729 O O . VAL A 1 91 ? 6.952 -7.817 -0.402 1.00 95.62 91 VAL A O 1
ATOM 732 N N . GLU A 1 92 ? 5.328 -9.184 0.339 1.00 96.00 92 GLU A N 1
ATOM 733 C CA . GLU A 1 92 ? 6.197 -10.170 1.005 1.00 96.00 92 GLU A CA 1
ATOM 734 C C . GLU A 1 92 ? 7.281 -10.708 0.060 1.00 96.00 92 GLU A C 1
ATOM 736 O O . GLU A 1 92 ? 8.432 -10.898 0.446 1.00 96.00 92 GLU A O 1
ATOM 741 N N . ALA A 1 93 ? 6.947 -10.864 -1.225 1.00 94.56 93 ALA A N 1
ATOM 742 C CA . ALA A 1 93 ? 7.871 -11.277 -2.279 1.00 94.56 93 ALA A CA 1
ATOM 743 C C . ALA A 1 93 ? 9.126 -10.390 -2.408 1.00 94.56 93 ALA A C 1
ATOM 745 O O . ALA A 1 93 ? 10.143 -10.833 -2.944 1.00 94.56 93 ALA A O 1
ATOM 746 N N . PHE A 1 94 ? 9.049 -9.128 -1.978 1.00 93.94 94 PHE A N 1
ATOM 747 C CA . PHE A 1 94 ? 10.152 -8.166 -2.043 1.00 93.94 94 PHE A CA 1
ATOM 748 C C . PHE A 1 94 ? 10.995 -8.133 -0.765 1.00 93.94 94 PHE A C 1
ATOM 750 O O . PHE A 1 94 ? 12.086 -7.562 -0.792 1.00 93.94 94 PHE A O 1
ATOM 757 N N . GLN A 1 95 ? 10.535 -8.749 0.326 1.00 94.31 95 GLN A N 1
ATOM 758 C CA . GLN A 1 95 ? 11.102 -8.582 1.666 1.00 94.31 95 GLN A CA 1
ATOM 759 C C . GLN A 1 95 ? 12.561 -9.047 1.782 1.00 94.31 95 GLN A C 1
ATOM 761 O O . GLN A 1 95 ? 13.345 -8.459 2.525 1.00 94.31 95 GLN A O 1
ATOM 766 N N . GLU A 1 96 ? 12.976 -10.051 1.001 1.00 92.69 96 GLU A N 1
ATOM 767 C CA . GLU A 1 96 ? 14.371 -10.518 1.008 1.00 92.69 96 GLU A CA 1
ATOM 768 C C . GLU A 1 96 ? 15.362 -9.442 0.531 1.00 92.69 96 GLU A C 1
ATOM 770 O O . GLU A 1 96 ? 16.514 -9.395 0.983 1.00 92.69 96 GLU A O 1
ATOM 775 N N . SER A 1 97 ? 14.919 -8.571 -0.380 1.00 93.38 97 SER A N 1
ATOM 776 C CA . SER A 1 97 ? 15.769 -7.609 -1.092 1.00 93.38 97 SER A CA 1
ATOM 777 C C . SER A 1 97 ? 15.480 -6.145 -0.743 1.00 93.38 97 SER A C 1
ATOM 779 O O . SER A 1 97 ? 16.343 -5.295 -0.960 1.00 93.38 97 SER A O 1
ATOM 781 N N . TYR A 1 98 ? 14.297 -5.833 -0.209 1.00 95.88 98 TYR A N 1
ATOM 782 C CA . TYR A 1 98 ? 13.833 -4.462 0.013 1.00 95.88 98 TYR A CA 1
ATOM 783 C C . TYR A 1 98 ? 13.142 -4.294 1.351 1.00 95.88 98 TYR A C 1
ATOM 785 O O . TYR A 1 98 ? 12.685 -5.257 1.969 1.00 95.88 98 TYR A O 1
ATOM 793 N N . SER A 1 99 ? 13.043 -3.037 1.770 1.00 97.44 99 SER A N 1
ATOM 794 C CA . SER A 1 99 ? 12.179 -2.682 2.882 1.00 97.44 99 SER A CA 1
ATOM 795 C C . SER A 1 99 ? 10.719 -2.778 2.458 1.00 97.44 99 SER A C 1
ATOM 797 O O . SER A 1 99 ? 10.357 -2.359 1.351 1.00 97.44 99 SER A O 1
ATOM 799 N N . THR A 1 100 ? 9.878 -3.323 3.331 1.00 98.19 100 THR A N 1
ATOM 800 C CA . THR A 1 100 ? 8.460 -3.546 3.059 1.00 98.19 100 THR A CA 1
ATOM 801 C C . THR A 1 100 ? 7.555 -3.015 4.159 1.00 98.19 100 THR A C 1
ATOM 803 O O . THR A 1 100 ? 7.977 -2.854 5.302 1.00 98.19 100 THR A O 1
ATOM 806 N N . TYR A 1 101 ? 6.306 -2.723 3.796 1.00 98.50 101 TYR A N 1
ATOM 807 C CA . TYR A 1 101 ? 5.239 -2.373 4.734 1.00 98.50 101 TYR A CA 1
ATOM 808 C C . TYR A 1 101 ? 3.897 -2.951 4.270 1.00 98.50 101 TYR A C 1
ATOM 810 O O . TYR A 1 101 ? 3.537 -2.839 3.094 1.00 98.50 101 TYR A O 1
ATOM 818 N N . LEU A 1 102 ? 3.117 -3.492 5.197 1.00 98.56 102 LEU A N 1
ATOM 819 C CA . LEU A 1 102 ? 1.775 -4.008 4.981 1.00 98.56 102 LEU A CA 1
ATOM 820 C C . LEU A 1 102 ? 0.824 -3.531 6.076 1.00 98.56 102 LEU A C 1
ATOM 822 O O . LEU A 1 102 ? 1.104 -3.671 7.259 1.00 98.56 102 LEU A O 1
ATOM 826 N N . PHE A 1 103 ? -0.326 -3.007 5.655 1.00 98.62 103 PHE A N 1
ATOM 827 C CA . PHE A 1 103 ? -1.523 -2.914 6.489 1.00 98.62 103 PHE A CA 1
ATOM 828 C C . PHE A 1 103 ? -2.521 -3.948 5.985 1.00 98.62 103 PHE A C 1
ATOM 830 O O . PHE A 1 103 ? -3.009 -3.826 4.860 1.00 98.62 103 PHE A O 1
ATOM 837 N N . GLU A 1 104 ? -2.818 -4.962 6.788 1.00 98.31 104 GLU A N 1
ATOM 838 C CA . GLU A 1 104 ? -3.612 -6.115 6.379 1.00 98.31 104 GLU A CA 1
ATOM 839 C C . GLU A 1 104 ? -4.960 -6.161 7.075 1.00 98.31 104 GLU A C 1
ATOM 841 O O . GLU A 1 104 ? -5.041 -6.051 8.290 1.00 98.31 104 GLU A O 1
ATOM 846 N N . GLY A 1 105 ? -6.033 -6.386 6.316 1.00 98.06 105 GLY A N 1
ATOM 847 C CA . GLY A 1 105 ? -7.329 -6.718 6.904 1.00 98.06 105 GLY A CA 1
ATOM 848 C C . GLY A 1 105 ? -7.404 -8.201 7.245 1.00 98.06 105 GLY A C 1
ATOM 849 O O . GLY A 1 105 ? -7.327 -9.038 6.339 1.00 98.06 105 GLY A O 1
ATOM 850 N N . THR A 1 106 ? -7.612 -8.511 8.524 1.00 97.38 106 THR A N 1
ATOM 851 C CA . THR A 1 106 ? -7.592 -9.875 9.085 1.00 97.38 106 THR A CA 1
ATOM 852 C C . THR A 1 106 ? -8.947 -10.328 9.638 1.00 97.38 106 THR A C 1
ATOM 854 O O . THR A 1 106 ? -9.070 -11.404 10.226 1.00 97.38 106 THR A O 1
ATOM 857 N N . LYS A 1 107 ? -10.016 -9.554 9.408 1.00 96.50 107 LYS A N 1
ATOM 858 C CA . LYS A 1 107 ? -11.378 -9.920 9.821 1.00 96.50 107 LYS A CA 1
ATOM 859 C C . LYS A 1 107 ? -11.848 -11.200 9.137 1.00 96.50 107 LYS A C 1
ATOM 861 O O . LYS A 1 107 ? -11.485 -11.499 8.000 1.00 96.50 107 LYS A O 1
ATOM 866 N N . GLN A 1 108 ? -12.778 -11.902 9.780 1.00 95.56 108 GLN A N 1
ATOM 867 C CA . GLN A 1 108 ? -13.438 -13.063 9.178 1.00 95.56 108 GLN A CA 1
ATOM 868 C C . GLN A 1 108 ? -14.241 -12.696 7.912 1.00 95.56 108 GLN A C 1
ATOM 870 O O . GLN A 1 108 ? -14.312 -13.485 6.961 1.00 95.56 108 GLN A O 1
ATOM 875 N N . ASP A 1 109 ? -14.853 -11.511 7.900 1.00 94.19 109 ASP A N 1
ATOM 876 C CA . ASP A 1 109 ? -15.591 -10.948 6.776 1.00 94.19 109 ASP A CA 1
ATOM 877 C C . ASP A 1 109 ? -15.488 -9.410 6.731 1.00 94.19 109 ASP A C 1
ATOM 879 O O . ASP A 1 109 ? -14.946 -8.766 7.624 1.00 94.19 109 ASP A O 1
ATOM 883 N N . ASN A 1 110 ? -15.975 -8.813 5.638 1.00 94.81 110 ASN A N 1
ATOM 884 C CA . ASN A 1 110 ? -16.072 -7.357 5.463 1.00 94.81 110 ASN A CA 1
ATOM 885 C C . ASN A 1 110 ? -14.748 -6.570 5.607 1.00 94.81 110 ASN A C 1
ATOM 887 O O . ASN A 1 110 ? -14.763 -5.382 5.908 1.00 94.81 110 ASN A O 1
ATOM 891 N N . ASN A 1 111 ? -13.597 -7.178 5.293 1.00 96.31 111 ASN A N 1
ATOM 892 C CA . ASN A 1 111 ? -12.293 -6.489 5.298 1.00 96.31 111 ASN A CA 1
ATOM 893 C C . ASN A 1 111 ? -12.234 -5.242 4.406 1.00 96.31 111 ASN A C 1
ATOM 895 O O . ASN A 1 111 ? -11.473 -4.322 4.675 1.00 96.31 111 ASN A O 1
ATOM 899 N N . ARG A 1 112 ? -13.082 -5.155 3.377 1.00 94.12 112 ARG A N 1
ATOM 900 C CA . ARG A 1 112 ? -13.196 -3.946 2.546 1.00 94.12 112 ARG A CA 1
ATOM 901 C C . ARG A 1 112 ? -13.629 -2.705 3.320 1.00 94.12 112 ARG A C 1
ATOM 903 O O . ARG A 1 112 ? -13.349 -1.608 2.854 1.00 94.12 112 ARG A O 1
ATOM 910 N N . ASP A 1 113 ? -14.269 -2.865 4.474 1.00 96.44 113 ASP A N 1
ATOM 911 C CA . ASP A 1 113 ? -14.625 -1.748 5.350 1.00 96.44 113 ASP A CA 1
ATOM 912 C C . ASP A 1 113 ? -13.374 -1.084 5.956 1.00 96.44 113 ASP A C 1
ATOM 914 O O . ASP A 1 113 ? -13.435 0.056 6.398 1.00 96.44 113 ASP A O 1
ATOM 918 N N . LEU A 1 114 ? -12.221 -1.761 5.940 1.00 97.69 114 LEU A N 1
ATOM 919 C CA . LEU A 1 114 ? -10.932 -1.214 6.375 1.00 97.69 114 LEU A CA 1
ATOM 920 C C . LEU A 1 114 ? -10.212 -0.429 5.271 1.00 97.69 114 LEU A C 1
ATOM 922 O O . LEU A 1 114 ? -9.179 0.182 5.530 1.00 97.69 114 LEU A O 1
ATOM 926 N N . HIS A 1 115 ? -10.726 -0.441 4.036 1.00 97.56 115 HIS A N 1
ATOM 927 C CA . HIS A 1 115 ? -10.125 0.316 2.944 1.00 97.56 115 HIS A CA 1
ATOM 928 C C . HIS A 1 115 ? -10.241 1.822 3.219 1.00 97.56 115 HIS A C 1
ATOM 930 O O . HIS A 1 115 ? -11.338 2.356 3.387 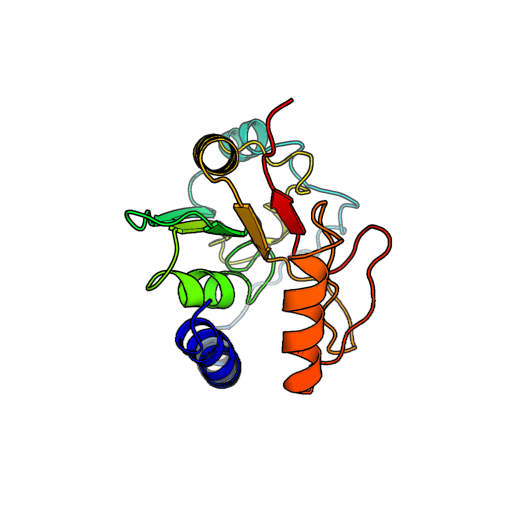1.00 97.56 115 HIS A O 1
ATOM 936 N N . ILE A 1 116 ? -9.096 2.502 3.192 1.00 97.44 116 ILE A N 1
ATOM 937 C CA . ILE A 1 116 ? -8.972 3.961 3.194 1.00 97.44 116 ILE A CA 1
ATOM 938 C C . ILE A 1 116 ? -8.168 4.346 1.954 1.00 97.44 116 ILE A C 1
ATOM 940 O O . ILE A 1 116 ? -7.047 3.873 1.766 1.00 97.44 116 ILE A O 1
ATOM 944 N N . THR A 1 117 ? -8.714 5.198 1.093 1.00 93.69 117 THR A N 1
ATOM 945 C CA . THR A 1 117 ? -8.055 5.675 -0.127 1.00 93.69 117 THR A CA 1
ATOM 946 C C . THR A 1 117 ? -6.645 6.194 0.163 1.00 93.69 117 THR A C 1
ATOM 948 O O . THR A 1 117 ? -6.427 6.906 1.140 1.00 93.69 117 THR A O 1
ATOM 951 N N . SER A 1 118 ? -5.677 5.906 -0.716 1.00 92.19 118 SER A N 1
ATOM 952 C CA . SER A 1 118 ? -4.253 6.201 -0.473 1.00 92.19 118 SER A CA 1
ATOM 953 C C . SER A 1 118 ? -3.955 7.674 -0.163 1.00 92.19 118 SER A C 1
ATOM 955 O O . SER A 1 118 ? -2.953 7.973 0.471 1.00 92.19 118 SER A O 1
ATOM 957 N N . THR A 1 119 ? -4.795 8.611 -0.617 1.00 90.75 119 THR A N 1
ATOM 958 C CA . THR A 1 119 ? -4.649 10.048 -0.316 1.00 90.75 119 THR A CA 1
ATOM 959 C C . THR A 1 119 ? -4.969 10.409 1.130 1.00 90.75 119 THR A C 1
ATOM 961 O O . THR A 1 119 ? -4.572 11.481 1.573 1.00 90.75 119 THR A O 1
ATOM 964 N N . ASN A 1 120 ? -5.690 9.541 1.837 1.00 95.19 120 ASN A N 1
ATOM 965 C CA . ASN A 1 120 ? -6.159 9.766 3.198 1.00 95.19 120 ASN A CA 1
ATOM 966 C C . ASN A 1 120 ? -5.599 8.733 4.190 1.00 95.19 120 ASN A C 1
ATOM 968 O O . ASN A 1 120 ? -5.912 8.791 5.375 1.00 95.19 120 ASN A O 1
ATOM 972 N N . PHE A 1 121 ? -4.804 7.773 3.714 1.00 97.00 121 PHE A N 1
ATOM 973 C CA . PHE A 1 121 ? -4.171 6.777 4.566 1.00 97.00 121 PHE A CA 1
ATOM 974 C C . PHE A 1 121 ? -3.004 7.427 5.321 1.00 97.00 121 PHE A C 1
ATOM 976 O O . PHE A 1 121 ? -1.976 7.753 4.725 1.00 97.00 121 PHE A O 1
ATOM 983 N N . ASP A 1 122 ? -3.188 7.647 6.621 1.00 96.69 122 ASP A N 1
ATOM 984 C CA . ASP A 1 122 ? -2.289 8.404 7.500 1.00 96.69 122 ASP A CA 1
ATOM 985 C C . ASP A 1 122 ? -1.734 7.559 8.658 1.00 96.69 122 ASP A C 1
ATOM 987 O O . ASP A 1 122 ? -1.433 8.087 9.729 1.00 96.69 122 ASP A O 1
ATOM 991 N N . GLU A 1 123 ? -1.581 6.247 8.449 1.00 98.06 123 GLU A N 1
ATOM 992 C CA . GLU A 1 123 ? -0.941 5.376 9.436 1.00 98.06 123 GLU A CA 1
ATOM 993 C C . GLU A 1 123 ? 0.507 5.852 9.704 1.00 98.06 123 GLU A C 1
ATOM 995 O O . GLU A 1 123 ? 1.285 6.017 8.752 1.00 98.06 123 GLU A O 1
ATOM 1000 N N . PRO A 1 124 ? 0.875 6.127 10.974 1.00 97.31 124 PRO A N 1
ATOM 1001 C CA . PRO A 1 124 ? 2.134 6.789 11.312 1.00 97.31 124 PRO A CA 1
ATOM 1002 C C . PRO A 1 124 ? 3.405 6.108 10.795 1.00 97.31 124 PRO A C 1
ATOM 1004 O O . PRO A 1 124 ? 4.308 6.811 10.330 1.00 97.31 124 PRO A O 1
ATOM 1007 N N . ILE A 1 125 ? 3.496 4.777 10.861 1.00 97.50 125 ILE A N 1
ATOM 1008 C CA . ILE A 1 125 ? 4.692 4.031 10.449 1.00 97.50 125 ILE A CA 1
ATOM 1009 C C . ILE A 1 125 ? 4.891 4.173 8.942 1.00 97.50 125 ILE A C 1
ATOM 1011 O O . ILE A 1 125 ? 5.958 4.613 8.506 1.00 97.50 125 ILE A O 1
ATOM 1015 N N . LEU A 1 126 ? 3.862 3.910 8.132 1.00 96.75 126 LEU A N 1
ATOM 1016 C CA . LEU A 1 126 ? 3.964 4.060 6.679 1.00 96.75 126 LEU A CA 1
ATOM 1017 C C . LEU A 1 126 ? 4.294 5.498 6.275 1.00 96.75 126 LEU A C 1
ATOM 1019 O O . LEU A 1 126 ? 5.135 5.725 5.399 1.00 96.75 126 LEU A O 1
ATOM 1023 N N . VAL A 1 127 ? 3.653 6.484 6.911 1.00 95.88 127 VAL A N 1
ATOM 1024 C CA . VAL A 1 127 ? 3.930 7.905 6.652 1.00 95.88 127 VAL A CA 1
ATOM 1025 C C . VAL A 1 127 ? 5.397 8.229 6.925 1.00 95.88 127 VAL A C 1
ATOM 1027 O O . VAL A 1 127 ? 6.006 8.973 6.149 1.00 95.88 127 VAL A O 1
ATOM 1030 N N . GLN A 1 128 ? 5.973 7.682 7.997 1.00 95.81 128 GLN A N 1
ATOM 1031 C CA . GLN A 1 128 ? 7.384 7.862 8.313 1.00 95.81 128 GLN A CA 1
ATOM 1032 C C . GLN A 1 128 ? 8.280 7.173 7.280 1.00 95.81 128 GLN A C 1
ATOM 1034 O O . GLN A 1 128 ? 9.163 7.821 6.721 1.00 95.81 128 GLN A O 1
ATOM 1039 N N . MET A 1 129 ? 8.019 5.908 6.946 1.00 94.38 129 MET A N 1
ATOM 1040 C CA . MET A 1 129 ? 8.813 5.173 5.957 1.00 94.38 129 MET A CA 1
ATOM 1041 C C . MET A 1 129 ? 8.804 5.883 4.593 1.00 94.38 129 MET A C 1
ATOM 1043 O O . MET A 1 129 ? 9.859 6.136 4.020 1.00 94.38 129 MET A O 1
ATOM 1047 N N . ILE A 1 130 ? 7.648 6.331 4.090 1.00 92.50 130 ILE A N 1
ATOM 1048 C CA . ILE A 1 130 ? 7.559 7.068 2.810 1.00 92.50 130 ILE A CA 1
ATOM 1049 C C . ILE A 1 130 ? 8.395 8.365 2.809 1.00 92.50 130 ILE A C 1
ATOM 1051 O O . ILE A 1 130 ? 8.797 8.842 1.743 1.00 92.50 130 ILE A O 1
ATOM 1055 N N . LYS A 1 131 ? 8.639 8.980 3.973 1.00 90.00 131 LYS A N 1
ATOM 1056 C CA . LYS A 1 131 ? 9.520 10.155 4.097 1.00 90.00 131 LYS A CA 1
ATOM 1057 C C . LYS A 1 131 ? 10.999 9.774 4.111 1.00 90.00 131 LYS A C 1
ATOM 1059 O O . LYS A 1 131 ? 11.804 10.557 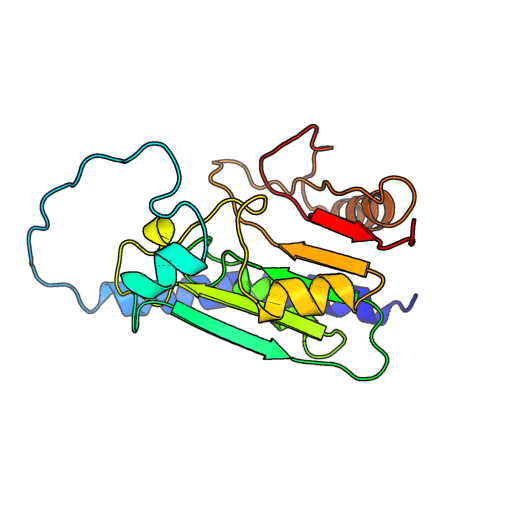3.620 1.00 90.00 131 LYS A O 1
ATOM 1064 N N . THR A 1 132 ? 11.333 8.606 4.648 1.00 90.88 132 THR A N 1
ATOM 1065 C CA . THR A 1 132 ? 12.709 8.112 4.768 1.00 90.88 132 THR A CA 1
ATOM 1066 C C . THR A 1 132 ? 13.248 7.553 3.451 1.00 90.88 132 THR A C 1
ATOM 1068 O O . THR A 1 132 ? 14.390 7.830 3.096 1.00 90.88 132 THR A O 1
ATOM 1071 N N . TYR A 1 133 ? 12.449 6.779 2.709 1.00 87.69 133 TYR A N 1
ATOM 1072 C CA . TYR A 1 133 ? 12.939 6.093 1.509 1.00 87.69 133 TYR A CA 1
ATOM 1073 C C . TYR A 1 133 ? 12.950 7.017 0.272 1.00 87.69 133 TYR A C 1
ATOM 1075 O O . TYR A 1 133 ? 11.929 7.643 -0.042 1.00 87.69 133 TYR A O 1
ATOM 1083 N N . PRO A 1 134 ? 14.059 7.065 -0.498 1.00 88.12 134 PRO A N 1
ATOM 1084 C CA . PRO A 1 134 ? 14.147 7.841 -1.740 1.00 88.12 134 PRO A CA 1
ATOM 1085 C C . PRO A 1 134 ? 13.091 7.439 -2.770 1.00 88.12 134 PRO A C 1
ATOM 1087 O O . PRO A 1 134 ? 12.588 8.274 -3.536 1.00 88.12 134 PRO A O 1
ATOM 1090 N N . PHE A 1 135 ? 12.758 6.149 -2.789 1.00 86.50 135 PHE A N 1
ATOM 1091 C CA . PHE A 1 135 ? 11.818 5.547 -3.710 1.00 86.50 135 PHE A CA 1
ATOM 1092 C C . PHE A 1 135 ? 10.828 4.660 -2.971 1.00 86.50 135 PHE A C 1
ATOM 1094 O O . PHE A 1 135 ? 11.156 3.984 -2.002 1.00 86.50 135 PHE A O 1
ATOM 1101 N N . SER A 1 136 ? 9.600 4.624 -3.469 1.00 90.50 136 SER A N 1
ATOM 1102 C CA . SER A 1 136 ? 8.573 3.738 -2.938 1.00 90.50 136 SER A CA 1
ATOM 1103 C C . SER A 1 136 ? 7.717 3.173 -4.059 1.00 90.50 136 SER A C 1
ATOM 1105 O O . SER A 1 136 ? 7.556 3.832 -5.083 1.00 90.50 136 SER A O 1
ATOM 1107 N N . ILE A 1 137 ? 7.181 1.970 -3.876 1.00 90.94 137 ILE A N 1
ATOM 1108 C CA . ILE A 1 137 ? 6.208 1.303 -4.740 1.00 90.94 137 ILE A CA 1
ATOM 1109 C C . ILE A 1 137 ? 5.026 0.886 -3.870 1.00 90.94 137 ILE A C 1
ATOM 1111 O O . ILE A 1 137 ? 5.178 0.030 -3.008 1.00 90.94 137 ILE A O 1
ATOM 1115 N N . SER A 1 138 ? 3.848 1.443 -4.137 1.00 93.31 138 SER A N 1
ATOM 1116 C CA . SER A 1 138 ? 2.590 0.962 -3.563 1.00 93.31 138 SER A CA 1
ATOM 1117 C C . SER A 1 138 ? 1.973 -0.113 -4.449 1.00 93.31 138 SER A C 1
ATOM 1119 O O . SER A 1 138 ? 1.863 0.095 -5.661 1.00 93.31 138 SER A O 1
ATOM 1121 N N . ILE A 1 139 ? 1.522 -1.212 -3.855 1.00 93.50 139 ILE A N 1
ATOM 1122 C CA . ILE A 1 139 ? 0.815 -2.318 -4.499 1.00 93.50 139 ILE A CA 1
ATOM 1123 C C . ILE A 1 139 ? -0.672 -2.229 -4.154 1.00 93.50 139 ILE A C 1
ATOM 1125 O O . ILE A 1 139 ? -1.038 -2.148 -2.984 1.00 93.50 139 ILE A O 1
ATOM 1129 N N . HIS A 1 140 ? -1.524 -2.273 -5.180 1.00 92.19 140 HIS A N 1
ATOM 1130 C CA . HIS A 1 140 ? -2.979 -2.208 -5.035 1.00 92.19 140 HIS A CA 1
ATOM 1131 C C . HIS A 1 140 ? -3.685 -3.224 -5.931 1.00 92.19 140 HIS A C 1
ATOM 1133 O O . HIS A 1 140 ? -3.318 -3.407 -7.098 1.00 92.19 140 HIS A O 1
ATOM 1139 N N . GLY A 1 141 ? -4.754 -3.812 -5.413 1.00 86.81 141 GLY A N 1
ATOM 1140 C CA . GLY A 1 141 ? -5.747 -4.561 -6.161 1.00 86.81 141 GLY A CA 1
ATOM 1141 C C . GLY A 1 141 ? -6.856 -3.665 -6.713 1.00 86.81 141 GLY A C 1
ATOM 1142 O O . GLY A 1 141 ? -7.009 -2.491 -6.399 1.00 86.81 141 GLY A O 1
ATOM 1143 N N . TYR A 1 142 ? -7.651 -4.218 -7.621 1.00 83.12 142 TYR A N 1
ATOM 1144 C CA . TYR A 1 142 ? -8.871 -3.579 -8.104 1.00 83.12 142 TYR A CA 1
ATOM 1145 C C . TYR A 1 142 ? -9.792 -4.636 -8.700 1.00 83.12 142 TYR A C 1
ATOM 1147 O O . TYR A 1 142 ? -9.345 -5.663 -9.209 1.00 83.12 142 TYR A O 1
ATOM 1155 N N . LYS A 1 143 ? -11.101 -4.384 -8.670 1.00 79.25 143 LYS A N 1
ATOM 1156 C CA . LYS A 1 143 ? -12.061 -5.291 -9.300 1.00 79.25 143 LYS A CA 1
ATOM 1157 C C . LYS A 1 143 ? -12.080 -5.071 -10.816 1.00 79.25 143 LYS A C 1
ATOM 1159 O O . LYS A 1 143 ? -12.426 -3.984 -11.276 1.00 79.25 143 LYS A O 1
ATOM 1164 N N . SER A 1 144 ? -11.781 -6.120 -11.577 1.00 78.69 144 SER A N 1
ATOM 1165 C CA . SER A 1 144 ? -11.965 -6.177 -13.028 1.00 78.69 144 SER A CA 1
ATOM 1166 C C . SER A 1 144 ? -12.169 -7.618 -13.481 1.00 78.69 144 SER A C 1
ATOM 1168 O O . SER A 1 144 ? -11.582 -8.530 -12.906 1.00 78.69 144 SER A O 1
ATOM 1170 N N . ASP A 1 145 ? -12.959 -7.812 -14.536 1.00 76.00 145 ASP A N 1
ATOM 1171 C CA . ASP A 1 145 ? -13.126 -9.122 -15.182 1.00 76.00 145 ASP A CA 1
ATOM 1172 C C . ASP A 1 145 ? -11.968 -9.443 -16.141 1.00 76.00 145 ASP A C 1
ATOM 1174 O O . ASP A 1 145 ? -11.860 -10.549 -16.667 1.00 76.00 145 ASP A O 1
ATOM 1178 N N . LYS A 1 146 ? -11.073 -8.474 -16.368 1.00 75.31 146 LYS A N 1
ATOM 1179 C CA . LYS A 1 146 ? -9.893 -8.630 -17.212 1.00 75.31 146 LYS A CA 1
ATOM 1180 C C . LYS A 1 146 ? -8.626 -8.652 -16.365 1.00 75.31 146 LYS A C 1
ATOM 1182 O O . LYS A 1 146 ? -8.470 -7.865 -15.433 1.00 75.31 146 LYS A O 1
ATOM 1187 N N . ARG A 1 147 ? -7.683 -9.517 -16.740 1.00 73.94 147 ARG A N 1
ATOM 1188 C CA . ARG A 1 147 ? -6.350 -9.572 -16.130 1.00 73.94 147 ARG A CA 1
ATOM 1189 C C . ARG A 1 147 ? -5.488 -8.456 -16.708 1.00 73.94 147 ARG A C 1
ATOM 1191 O O . ARG A 1 147 ? -4.973 -8.597 -17.814 1.00 73.94 147 ARG A O 1
ATOM 1198 N N . HIS A 1 148 ? -5.339 -7.361 -15.973 1.00 74.31 148 HIS A N 1
ATOM 1199 C CA . HIS A 1 148 ? -4.454 -6.268 -16.360 1.00 74.31 148 HIS A CA 1
ATOM 1200 C C . HIS A 1 148 ? -3.721 -5.684 -15.159 1.00 74.31 148 HIS A C 1
ATOM 1202 O O . HIS A 1 148 ? -4.237 -5.661 -14.043 1.00 74.31 148 HIS A O 1
ATOM 1208 N N . THR A 1 149 ? -2.545 -5.130 -15.441 1.00 76.25 149 THR A N 1
ATOM 1209 C CA . THR A 1 149 ? -1.802 -4.288 -14.508 1.00 76.25 149 THR A CA 1
ATOM 1210 C C . THR A 1 149 ? -1.817 -2.854 -15.014 1.00 76.25 149 THR A C 1
ATOM 1212 O O . THR A 1 149 ? -1.462 -2.560 -16.161 1.00 76.25 149 THR A O 1
ATOM 1215 N N . LEU A 1 150 ? -2.232 -1.942 -14.147 1.00 78.56 150 LEU A N 1
ATOM 1216 C CA . LEU A 1 150 ? -2.174 -0.512 -14.392 1.00 78.56 150 LEU A CA 1
ATOM 1217 C C . LEU A 1 150 ? -1.011 0.054 -13.551 1.00 78.56 150 LEU A C 1
ATOM 1219 O O . LEU A 1 150 ? -0.773 -0.347 -12.411 1.00 78.56 150 LEU A O 1
ATOM 1223 N N . VAL A 1 151 ? -0.194 0.900 -14.182 1.00 79.81 151 VAL A N 1
ATOM 1224 C CA . VAL A 1 151 ? 1.045 1.443 -13.599 1.00 79.81 151 VAL A CA 1
ATOM 1225 C C . VAL A 1 151 ? 0.960 2.965 -13.641 1.00 79.81 151 VAL A C 1
ATOM 1227 O O . VAL A 1 151 ? 0.746 3.546 -14.713 1.00 79.81 151 VAL A O 1
ATOM 1230 N N . GLY A 1 152 ? 1.104 3.595 -12.475 1.00 80.81 152 GLY A N 1
ATOM 1231 C CA . GLY A 1 152 ? 0.989 5.036 -12.259 1.00 80.81 152 GLY A CA 1
ATOM 1232 C C . GLY A 1 152 ? 2.217 5.601 -11.542 1.00 80.81 152 GLY A C 1
ATOM 1233 O O . GLY A 1 152 ? 3.328 5.116 -11.742 1.00 80.81 152 GLY A O 1
ATOM 1234 N N . GLY A 1 153 ? 2.022 6.633 -10.719 1.00 77.00 153 GLY A N 1
ATOM 1235 C CA . GLY A 1 153 ? 3.096 7.257 -9.939 1.00 77.00 153 GLY A CA 1
ATOM 1236 C C . GLY A 1 153 ? 3.705 8.512 -10.566 1.00 77.00 153 GLY A C 1
ATOM 1237 O O . GLY A 1 153 ? 3.460 8.835 -11.727 1.00 77.00 153 GLY A O 1
ATOM 1238 N N . THR A 1 154 ? 4.494 9.230 -9.765 1.00 77.31 154 THR A N 1
ATOM 1239 C CA . THR A 1 154 ? 5.086 10.532 -10.116 1.00 77.31 154 THR A CA 1
ATOM 1240 C C . THR A 1 154 ? 6.431 10.418 -10.839 1.00 77.31 154 THR A C 1
ATOM 1242 O O . THR A 1 154 ? 6.837 11.357 -11.518 1.00 77.31 154 THR A O 1
ATOM 1245 N N . ASN A 1 155 ? 7.122 9.271 -10.766 1.00 71.25 155 ASN A N 1
ATOM 1246 C CA . ASN A 1 155 ? 8.369 9.035 -11.509 1.00 71.25 155 ASN A CA 1
ATOM 1247 C C . ASN A 1 155 ? 8.096 8.403 -12.881 1.00 71.25 155 ASN A C 1
ATOM 1249 O O . ASN A 1 155 ? 8.314 7.208 -13.114 1.00 71.25 155 ASN A O 1
ATOM 1253 N N . GLU A 1 156 ? 7.591 9.221 -13.800 1.00 64.25 156 GLU A N 1
ATOM 1254 C CA . GLU A 1 156 ? 7.156 8.744 -15.113 1.00 64.25 156 GLU A CA 1
ATOM 1255 C C . GLU A 1 156 ? 8.308 8.347 -16.047 1.00 64.25 156 GLU A C 1
ATOM 1257 O O . GLU A 1 156 ? 8.180 7.387 -16.811 1.00 64.25 156 GLU A O 1
ATOM 1262 N N . LYS A 1 157 ? 9.435 9.068 -16.004 1.00 66.12 157 LYS A N 1
ATOM 1263 C CA . LYS A 1 157 ? 10.500 8.938 -17.015 1.00 66.12 157 LYS A CA 1
ATOM 1264 C C . LYS A 1 157 ? 11.361 7.683 -16.843 1.00 66.12 157 LYS A C 1
ATOM 1266 O O . LYS A 1 157 ? 11.780 7.116 -17.856 1.00 66.12 157 LYS A O 1
ATOM 1271 N N . ASN A 1 158 ? 11.566 7.231 -15.602 1.00 71.50 158 ASN A N 1
ATOM 1272 C CA . ASN A 1 158 ? 12.487 6.136 -15.288 1.00 71.50 158 ASN A CA 1
ATOM 1273 C C . ASN A 1 158 ? 11.749 4.921 -14.712 1.00 71.50 158 ASN A C 1
ATOM 1275 O O . ASN A 1 158 ? 11.622 3.902 -15.391 1.00 71.50 158 ASN A O 1
ATOM 1279 N N . ALA A 1 159 ? 11.200 5.036 -13.500 1.00 71.75 159 ALA A N 1
ATOM 1280 C CA . ALA A 1 159 ? 10.644 3.890 -12.776 1.00 71.75 159 ALA A CA 1
ATOM 1281 C C . ALA A 1 159 ? 9.387 3.319 -13.444 1.00 71.75 159 ALA A C 1
ATOM 1283 O O . ALA A 1 159 ? 9.315 2.116 -13.697 1.00 71.75 159 ALA A O 1
ATOM 1284 N N . LYS A 1 160 ? 8.429 4.181 -13.819 1.00 73.38 160 LYS A N 1
ATOM 1285 C CA . LYS A 1 160 ? 7.212 3.754 -14.524 1.00 73.38 160 LYS A CA 1
ATOM 1286 C C . LYS A 1 160 ? 7.575 2.995 -15.795 1.00 73.38 160 LYS A C 1
ATOM 1288 O O . LYS A 1 160 ? 7.124 1.874 -15.970 1.00 73.38 160 LYS A O 1
ATOM 1293 N N . ARG A 1 161 ? 8.433 3.556 -16.654 1.00 76.88 161 ARG A N 1
ATOM 1294 C CA . ARG A 1 161 ? 8.862 2.908 -17.906 1.00 76.88 161 ARG A CA 1
ATOM 1295 C C . ARG A 1 161 ? 9.577 1.574 -17.688 1.00 76.88 161 ARG A C 1
ATOM 1297 O O . ARG A 1 161 ? 9.320 0.655 -18.462 1.00 76.88 161 ARG A O 1
ATOM 1304 N N . ALA A 1 162 ? 10.428 1.464 -16.668 1.00 79.00 162 ALA A N 1
ATOM 1305 C CA . ALA A 1 162 ? 11.119 0.219 -16.340 1.00 79.00 162 ALA A CA 1
ATOM 1306 C C . ALA A 1 162 ? 10.127 -0.885 -15.942 1.00 79.00 162 ALA A C 1
ATOM 1308 O O . ALA A 1 162 ? 10.088 -1.922 -16.594 1.00 79.00 162 ALA A O 1
ATOM 1309 N N . VAL A 1 163 ? 9.238 -0.618 -14.977 1.00 81.56 163 VAL A N 1
ATOM 1310 C CA . VAL A 1 163 ? 8.197 -1.573 -14.540 1.00 81.56 163 VAL A CA 1
ATOM 1311 C C . VAL A 1 163 ? 7.288 -1.970 -15.704 1.00 81.56 163 VAL A C 1
ATOM 1313 O O . VAL A 1 163 ? 6.954 -3.132 -15.905 1.00 81.56 163 VAL A O 1
ATOM 1316 N N . VAL A 1 164 ? 6.901 -0.987 -16.512 1.00 80.19 164 VAL A N 1
ATOM 1317 C CA . VAL A 1 164 ? 6.079 -1.165 -17.708 1.00 80.19 164 VAL A CA 1
ATOM 1318 C C . VAL A 1 164 ? 6.709 -2.107 -18.727 1.00 80.19 164 VAL A C 1
ATOM 1320 O O . VAL A 1 164 ? 6.003 -2.957 -19.276 1.00 80.19 164 VAL A O 1
ATOM 1323 N N . ARG A 1 165 ? 7.992 -1.894 -19.029 1.00 81.44 165 ARG A N 1
ATOM 1324 C CA . ARG A 1 165 ? 8.757 -2.715 -19.967 1.00 81.44 165 ARG A CA 1
ATOM 1325 C C . ARG A 1 165 ? 8.846 -4.131 -19.427 1.00 81.44 165 ARG A C 1
ATOM 1327 O O . ARG A 1 165 ? 8.478 -5.064 -20.123 1.00 81.44 165 ARG A O 1
ATOM 1334 N N . GLU A 1 166 ? 9.1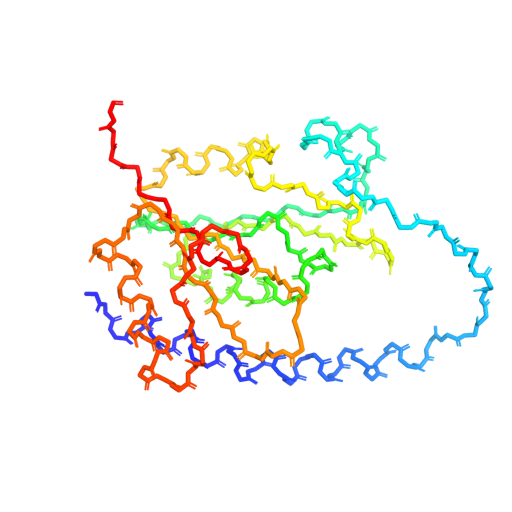94 -4.250 -18.158 1.00 82.75 166 GLU A N 1
ATOM 1335 C CA . GLU A 1 166 ? 9.407 -5.533 -17.518 1.00 82.75 166 GLU A CA 1
ATOM 1336 C C . GLU A 1 166 ? 8.151 -6.411 -17.487 1.00 82.75 166 GLU A C 1
ATOM 1338 O O . GLU A 1 166 ? 8.194 -7.605 -17.775 1.00 82.75 166 GLU A O 1
ATOM 1343 N N . LEU A 1 167 ? 6.995 -5.808 -17.201 1.00 79.62 167 LEU A N 1
ATOM 1344 C CA . LEU A 1 167 ? 5.712 -6.503 -17.281 1.00 79.62 167 LEU A CA 1
ATOM 1345 C C . LEU A 1 167 ? 5.413 -6.968 -18.713 1.00 79.62 167 LEU A C 1
ATOM 1347 O O . LEU A 1 167 ? 4.936 -8.085 -18.909 1.00 79.62 167 LEU A O 1
ATOM 1351 N N . LYS A 1 168 ? 5.704 -6.128 -19.714 1.00 79.06 168 LYS A N 1
ATOM 1352 C CA . LYS A 1 168 ? 5.456 -6.443 -21.126 1.00 79.06 168 LYS A CA 1
ATOM 1353 C C . LYS A 1 168 ? 6.342 -7.586 -21.611 1.00 79.06 168 LYS A C 1
ATOM 1355 O O . LYS A 1 168 ? 5.824 -8.509 -22.234 1.00 79.06 168 LYS A O 1
ATOM 1360 N N . ASP A 1 169 ? 7.636 -7.529 -21.322 1.00 80.19 169 ASP A N 1
ATOM 1361 C CA . ASP A 1 169 ? 8.619 -8.516 -21.785 1.00 80.19 169 ASP A CA 1
ATOM 1362 C C . ASP A 1 169 ? 8.320 -9.913 -21.217 1.00 80.19 169 ASP A C 1
ATOM 1364 O O . ASP A 1 169 ? 8.656 -10.929 -21.817 1.00 80.19 169 ASP A O 1
ATOM 1368 N N . ARG A 1 170 ? 7.579 -9.968 -20.105 1.00 75.44 170 ARG A N 1
ATOM 1369 C CA . ARG A 1 170 ? 7.074 -11.199 -19.487 1.00 75.44 170 ARG A CA 1
ATOM 1370 C C . ARG A 1 170 ? 5.649 -11.597 -19.877 1.00 75.44 170 ARG A C 1
ATOM 1372 O O . ARG A 1 170 ? 5.090 -12.518 -19.288 1.00 75.44 170 ARG A O 1
ATOM 1379 N N . GLY A 1 171 ? 5.036 -10.912 -20.839 1.00 75.38 171 GLY A N 1
ATOM 1380 C CA . GLY A 1 171 ? 3.699 -11.243 -21.339 1.00 75.38 171 GLY A CA 1
ATOM 1381 C C . GLY A 1 171 ? 2.541 -10.819 -20.429 1.00 75.38 171 GLY A C 1
ATOM 1382 O O . GLY A 1 171 ? 1.404 -11.236 -20.658 1.00 75.38 171 GLY A O 1
ATOM 1383 N N . PHE A 1 172 ? 2.772 -9.972 -19.418 1.00 72.19 172 PHE A N 1
ATOM 1384 C CA . PHE A 1 172 ? 1.682 -9.414 -18.615 1.00 72.19 172 PHE A CA 1
ATOM 1385 C C . PHE A 1 172 ? 0.962 -8.293 -19.378 1.00 72.19 172 PHE A C 1
ATOM 1387 O O . PHE A 1 172 ? 1.570 -7.359 -19.906 1.00 72.19 172 PHE A O 1
ATOM 1394 N N . SER A 1 173 ? -0.371 -8.360 -19.414 1.00 66.12 173 SER A N 1
ATOM 1395 C CA . SER A 1 173 ? -1.197 -7.356 -20.088 1.00 66.12 173 SER A CA 1
ATOM 1396 C C . SER A 1 173 ? -1.218 -6.024 -19.323 1.00 66.12 173 SER A C 1
ATOM 1398 O O . SER A 1 173 ? -1.455 -5.997 -18.112 1.00 66.12 173 SER A O 1
ATOM 1400 N N . ARG A 1 174 ? -1.015 -4.900 -20.030 1.00 53.56 174 ARG A N 1
ATOM 1401 C CA . ARG A 1 174 ? -0.812 -3.578 -19.414 1.00 53.56 174 ARG A CA 1
ATOM 1402 C C . ARG A 1 174 ? -1.476 -2.434 -20.184 1.00 53.56 174 ARG A C 1
ATOM 1404 O O . ARG A 1 174 ? -1.461 -2.419 -21.412 1.00 53.56 174 ARG A O 1
ATOM 1411 N N . ARG A 1 175 ? -1.953 -1.408 -19.466 1.00 53.09 175 ARG A N 1
ATOM 1412 C CA . ARG A 1 175 ? -2.306 -0.089 -20.036 1.00 53.09 175 ARG A CA 1
ATOM 1413 C C . ARG A 1 175 ? -1.601 1.030 -19.268 1.00 53.09 175 ARG A C 1
ATOM 1415 O O . ARG A 1 175 ? -1.378 0.924 -18.063 1.00 53.09 175 ARG A O 1
ATOM 1422 N N . ASN A 1 176 ? -1.249 2.117 -19.955 1.00 48.91 176 ASN A N 1
ATOM 1423 C CA . ASN A 1 176 ? -0.860 3.357 -19.281 1.00 48.91 176 ASN A CA 1
ATOM 1424 C C . ASN A 1 176 ? -2.084 3.878 -18.511 1.00 48.91 176 ASN A C 1
ATOM 1426 O O . ASN A 1 176 ? -3.130 4.128 -19.108 1.00 48.91 176 ASN A O 1
ATOM 1430 N N . GLY A 1 177 ? -1.980 3.974 -17.186 1.00 43.56 177 GLY A N 1
ATOM 1431 C CA . GLY A 1 177 ? -3.043 4.528 -16.358 1.00 43.56 177 GLY A CA 1
ATOM 1432 C C . GLY A 1 177 ? -2.967 6.051 -16.346 1.00 43.56 177 GLY A C 1
ATOM 1433 O O . GLY A 1 177 ? -1.986 6.617 -15.866 1.00 43.56 177 GLY A O 1
ATOM 1434 N N . THR A 1 178 ? -4.001 6.715 -16.850 1.00 42.91 178 THR A N 1
ATOM 1435 C CA . THR A 1 178 ? -4.324 8.108 -16.535 1.00 42.91 178 THR A CA 1
ATOM 1436 C C . THR A 1 178 ? -5.314 8.079 -15.375 1.00 42.91 178 THR A C 1
ATOM 1438 O O . THR A 1 178 ? -6.450 7.670 -15.551 1.00 42.91 178 THR A O 1
ATOM 1441 N N . LYS A 1 179 ? -4.839 8.435 -14.173 1.00 42.41 179 LYS A N 1
ATOM 1442 C CA . LYS A 1 179 ? -5.588 8.563 -12.906 1.00 42.41 179 LYS A CA 1
ATOM 1443 C C . LYS A 1 179 ? -6.594 7.433 -12.578 1.00 42.41 179 LYS A C 1
ATOM 1445 O O . LYS A 1 179 ? -7.701 7.374 -13.097 1.00 42.41 179 LYS A O 1
ATOM 1450 N N . ARG A 1 180 ? -6.239 6.687 -11.522 1.00 42.75 180 ARG A N 1
ATOM 1451 C CA . ARG A 1 180 ? -7.041 5.701 -10.768 1.00 42.75 180 ARG A CA 1
ATOM 1452 C C . ARG A 1 180 ? -7.312 4.377 -11.497 1.00 42.75 180 ARG A C 1
ATOM 1454 O O . ARG A 1 180 ? -7.749 4.365 -12.642 1.00 42.75 180 ARG A O 1
ATOM 1461 N N . ARG A 1 181 ? -7.201 3.297 -10.705 1.00 35.06 181 ARG A N 1
ATOM 1462 C CA . ARG A 1 181 ? -7.526 1.875 -10.971 1.00 35.06 181 ARG A CA 1
ATOM 1463 C C . ARG A 1 181 ? -6.282 1.096 -11.397 1.00 35.06 181 ARG A C 1
ATOM 1465 O O . ARG A 1 181 ? -5.657 1.518 -12.354 1.00 35.06 181 ARG A O 1
ATOM 1472 N N . THR A 1 182 ? -5.945 0.083 -10.580 1.00 35.31 182 THR A N 1
ATOM 1473 C CA . THR A 1 182 ? -4.635 -0.574 -10.329 1.00 35.31 182 THR A CA 1
ATOM 1474 C C . THR A 1 182 ? -3.428 0.329 -10.473 1.00 35.31 182 THR A C 1
ATOM 1476 O O . THR A 1 182 ? -3.187 0.967 -11.486 1.00 35.31 182 THR A O 1
ATOM 1479 N N . ALA A 1 183 ? -2.618 0.419 -9.446 1.00 37.88 183 ALA A N 1
ATOM 1480 C CA . ALA A 1 183 ? -1.448 1.246 -9.574 1.00 37.88 183 ALA A CA 1
ATOM 1481 C C . ALA A 1 183 ? -0.367 0.663 -8.707 1.00 37.88 183 ALA A C 1
ATOM 1483 O O . ALA A 1 183 ? -0.449 0.729 -7.492 1.00 37.88 183 ALA A O 1
ATOM 1484 N N . PHE A 1 184 ? 0.673 0.176 -9.374 1.00 45.62 184 PHE A N 1
ATOM 1485 C CA . PHE A 1 184 ? 2.010 0.475 -8.900 1.00 45.62 184 PHE A CA 1
ATOM 1486 C C . PHE A 1 184 ? 2.102 2.006 -8.814 1.00 45.62 184 PHE A C 1
ATOM 1488 O O . PHE A 1 184 ? 2.233 2.678 -9.844 1.00 45.62 184 PHE A O 1
ATOM 1495 N N . TRP A 1 185 ? 1.901 2.572 -7.622 1.00 40.78 185 TRP A N 1
ATOM 1496 C CA . TRP A 1 185 ? 2.182 3.985 -7.373 1.00 40.78 185 TRP A CA 1
ATOM 1497 C C . TRP A 1 185 ? 3.614 4.081 -6.916 1.00 40.78 185 TRP A C 1
ATOM 1499 O O . TRP A 1 185 ? 3.939 3.696 -5.801 1.00 40.78 185 TRP A O 1
ATOM 1509 N N . TYR A 1 186 ? 4.458 4.610 -7.790 1.00 37.69 186 TYR A N 1
ATOM 1510 C CA . TYR A 1 186 ? 5.813 4.937 -7.414 1.00 37.69 186 TYR A CA 1
ATOM 1511 C C . TYR A 1 186 ? 5.928 6.422 -7.056 1.00 37.69 186 TYR A C 1
ATOM 1513 O O . TYR A 1 186 ? 5.590 7.277 -7.885 1.00 37.69 186 TYR A O 1
ATOM 1521 N N . ARG A 1 187 ? 6.430 6.740 -5.857 1.00 34.22 187 ARG A N 1
ATOM 1522 C CA . ARG A 1 187 ? 6.806 8.105 -5.448 1.00 34.22 187 ARG A CA 1
ATOM 1523 C C . ARG A 1 187 ? 8.320 8.152 -5.245 1.00 34.22 187 ARG A C 1
ATOM 1525 O O . ARG A 1 187 ? 8.845 7.410 -4.424 1.00 34.22 187 ARG A O 1
ATOM 1532 N N . SER A 1 188 ? 9.004 9.024 -5.991 1.00 33.25 188 SER A N 1
ATOM 1533 C CA . SER A 1 188 ? 10.379 9.437 -5.674 1.00 33.25 188 SER A CA 1
ATO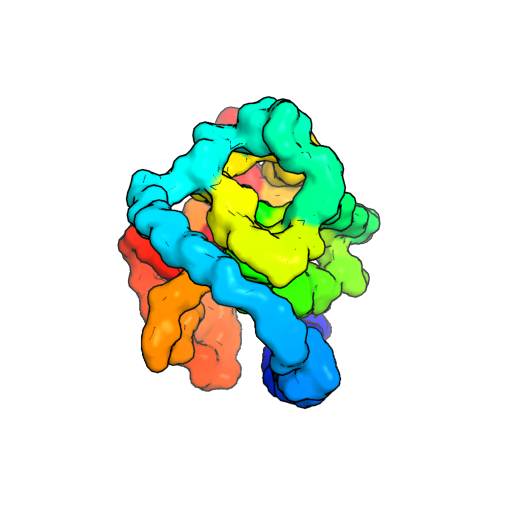M 1534 C C . SER A 1 188 ? 10.321 10.708 -4.839 1.00 33.25 188 SER A C 1
ATOM 1536 O O . SER A 1 188 ? 9.691 11.683 -5.261 1.00 33.25 188 SER A O 1
ATOM 1538 N N . GLN A 1 189 ? 10.962 10.703 -3.675 1.00 31.64 189 GLN A N 1
ATOM 1539 C CA . GLN A 1 189 ? 11.277 11.923 -2.942 1.00 31.64 189 GLN A CA 1
ATOM 1540 C C . GLN A 1 189 ? 12.539 12.512 -3.588 1.00 31.64 189 GLN A C 1
ATOM 1542 O O . GLN A 1 189 ? 13.657 12.127 -3.268 1.00 31.64 189 GLN A O 1
ATOM 1547 N N . LYS A 1 190 ? 12.380 13.434 -4.542 1.00 30.03 190 LYS A N 1
ATOM 1548 C CA . LYS A 1 190 ? 13.395 14.476 -4.727 1.00 30.03 190 LYS A CA 1
ATOM 1549 C C . LYS A 1 190 ? 12.904 15.664 -3.923 1.00 30.03 190 LYS A C 1
ATOM 1551 O O . LYS A 1 190 ? 11.879 16.241 -4.282 1.00 30.03 190 LYS A O 1
ATOM 1556 N N . TYR A 1 191 ? 13.601 15.939 -2.825 1.00 27.23 191 TYR A N 1
ATOM 1557 C CA . TYR A 1 191 ? 13.411 17.113 -1.984 1.00 27.23 191 TYR A CA 1
ATOM 1558 C C . TYR A 1 191 ? 13.105 18.353 -2.844 1.00 27.23 191 TYR A C 1
ATOM 1560 O O . TYR A 1 191 ? 13.830 18.650 -3.798 1.00 27.23 191 TYR A O 1
ATOM 1568 N N . LYS A 1 192 ? 12.001 19.028 -2.522 1.00 30.81 192 LYS A N 1
ATOM 1569 C CA . LYS A 1 192 ? 11.871 20.476 -2.664 1.00 30.81 192 LYS A CA 1
ATOM 1570 C C . LYS A 1 192 ? 11.925 21.049 -1.262 1.00 30.81 192 LYS A C 1
ATOM 1572 O O . LYS A 1 192 ? 11.301 20.409 -0.384 1.00 30.81 192 LYS A O 1
#

Radius of gyration: 17.52 Å; chains: 1; bounding box: 50×48×39 Å